Protein AF-A0A937V5F2-F1 (afdb_monomer)

Secondary structure (DSSP, 8-state):
-EEEES----SHHHHHHHHHHHTT-TT--HHHHHHS--TTHHHHHHHHHHHHHHHHHHH--SS-EEEEEEEEEEEEEEEEE-SSS-EEEEEEEEEEEEEEEEEETTEEEEEEEEEE-SPPEEEEEEHHHHHHHHTT-GGGSPEEEEETTEEEE--TTS--EEEEHHHHHHHHHHHHHS-HHHHHHTTHHHHHHHHHHHHHHHHHHHHHHHS----GGGSBP-HHHHHHHHHHTT--HHHHHHHHHHHGGG--TT-BHHHHHHHHHHHHTT--

Nearest PDB structures (foldseek):
  6h03-assembly1_G  TM=1.641E-01  e=6.073E+00  Homo sapiens

Sequence (272 aa):
MKILTGRGIKNFREAAELAFREAGADDLSLLVADLFESADATKLRSEAERNIMAAIRGRYRGNPSWDGKQWYVPVPKPGYDTRGTPHMTIELKTYLVAAGEVETTDRYYPVTLVGPIGKLDTLIIPIVLLQAILDDDLGCFAVLARSAGNTTREIPGFKPVQLADDFVARLSDVLKRKSVAAWLEEFGSQGRSIRPLVIGTLLGLQSMGATKALPLGQQQWTYELLLSALEAMAYQVSEAKVIVARAVPYLRADQTLEDAIRVILQNETKGG

Solvent-accessible surface area (backbone atoms only — not comparable to full-atom values): 15166 Å² total; per-residue (Å²): 114,48,79,43,85,38,70,84,53,91,50,68,67,53,39,40,56,52,45,27,49,76,69,73,41,72,60,46,39,72,72,54,32,67,58,57,65,64,91,64,56,72,69,52,43,66,54,45,55,52,53,50,51,52,49,47,57,74,76,42,67,71,83,52,48,80,54,67,51,76,46,79,36,44,49,70,46,58,47,72,48,68,84,72,58,45,25,38,36,31,41,32,42,32,23,40,33,33,29,30,39,39,39,34,89,88,48,78,42,47,28,25,37,40,35,81,44,86,70,78,44,74,47,72,46,42,48,72,57,53,49,22,50,75,68,74,42,62,80,81,41,55,75,77,47,76,52,99,62,31,42,26,28,50,41,91,82,48,74,71,43,72,45,45,48,66,44,53,53,51,48,39,59,50,53,76,76,36,53,71,67,60,55,29,47,36,46,18,73,50,17,55,69,41,34,64,59,55,51,51,51,50,53,49,52,52,51,56,67,67,49,64,80,57,58,55,82,67,29,70,60,45,75,66,59,53,37,56,52,33,42,75,70,71,39,52,73,74,53,27,52,51,52,50,64,70,34,51,87,79,55,59,93,86,37,26,34,47,56,46,51,50,53,39,57,56,51,56,70,72,72,111

Mean predicted aligned error: 12.77 Å

pLDDT: mean 86.31, std 11.13, range [39.53, 97.12]

Radius of gyration: 27.65 Å; Cα contacts (8 Å, |Δi|>4): 408; chains: 1; bounding box: 53×36×89 Å

Structure (mmCIF, N/CA/C/O backbone):
data_AF-A0A937V5F2-F1
#
_entry.id   AF-A0A937V5F2-F1
#
loop_
_atom_site.group_PDB
_atom_site.id
_atom_site.type_symbol
_atom_site.label_atom_id
_atom_site.label_alt_id
_atom_site.label_comp_id
_atom_site.label_asym_id
_atom_site.label_entity_id
_atom_site.label_seq_id
_atom_site.pdbx_PDB_ins_code
_atom_site.Cartn_x
_atom_site.Cartn_y
_atom_site.Cartn_z
_atom_site.occupancy
_atom_site.B_iso_or_equiv
_atom_site.auth_seq_id
_atom_site.auth_comp_id
_atom_site.auth_asym_id
_atom_site.auth_atom_id
_atom_site.pdbx_PDB_model_num
ATOM 1 N N . MET A 1 1 ? 18.768 5.132 -11.583 1.00 89.19 1 MET A N 1
ATOM 2 C CA . MET A 1 1 ? 18.085 4.166 -12.469 1.00 89.19 1 MET A CA 1
ATOM 3 C C . MET A 1 1 ? 19.123 3.202 -13.013 1.00 89.19 1 MET A C 1
ATOM 5 O O . MET A 1 1 ? 20.183 3.655 -13.429 1.00 89.19 1 MET A O 1
ATOM 9 N N . LYS A 1 2 ? 18.861 1.899 -12.943 1.00 92.06 2 LYS A N 1
ATOM 10 C CA . LYS A 1 2 ? 19.766 0.832 -13.381 1.00 92.06 2 LYS A CA 1
ATOM 11 C C . LYS A 1 2 ? 19.408 0.421 -14.807 1.00 92.06 2 LYS A C 1
ATOM 13 O O . LYS A 1 2 ? 18.227 0.338 -15.126 1.00 92.06 2 LYS A O 1
ATOM 18 N N . ILE A 1 3 ? 20.410 0.176 -15.652 1.00 90.94 3 ILE A N 1
ATOM 19 C CA . ILE A 1 3 ? 20.219 -0.278 -17.038 1.00 90.94 3 ILE A CA 1
ATOM 20 C C . ILE A 1 3 ? 20.732 -1.715 -17.162 1.00 90.94 3 ILE A C 1
ATOM 22 O O . ILE A 1 3 ? 21.934 -1.969 -17.044 1.00 90.94 3 ILE A O 1
ATOM 26 N N . LEU A 1 4 ? 19.822 -2.637 -17.442 1.00 91.00 4 LEU A N 1
ATOM 27 C CA . LEU A 1 4 ? 20.066 -4.051 -17.700 1.00 91.00 4 LEU A CA 1
ATOM 28 C C . LEU A 1 4 ? 20.149 -4.299 -19.212 1.00 91.00 4 LEU A C 1
ATOM 30 O O . LEU A 1 4 ? 19.475 -3.636 -20.002 1.00 91.00 4 LEU A O 1
ATOM 34 N N . THR A 1 5 ? 20.989 -5.246 -19.623 1.00 85.75 5 THR A N 1
ATOM 35 C CA . THR A 1 5 ? 21.154 -5.630 -21.033 1.00 85.75 5 THR A CA 1
ATOM 36 C C . THR A 1 5 ? 20.062 -6.603 -21.473 1.00 85.75 5 THR A C 1
ATOM 38 O O . THR A 1 5 ? 19.806 -7.581 -20.774 1.00 85.75 5 THR A O 1
ATOM 41 N N . GLY A 1 6 ? 19.479 -6.377 -22.654 1.00 80.75 6 GLY A N 1
ATOM 42 C CA . GLY A 1 6 ? 18.441 -7.224 -23.248 1.00 80.75 6 GLY A CA 1
ATOM 43 C C . GLY A 1 6 ? 17.009 -6.723 -23.014 1.00 80.75 6 GLY A C 1
ATOM 44 O O . GLY A 1 6 ? 16.741 -5.915 -22.121 1.00 80.75 6 GLY A O 1
ATOM 45 N N . ARG A 1 7 ? 16.073 -7.223 -23.836 1.00 66.38 7 ARG A N 1
ATOM 46 C CA . ARG A 1 7 ? 14.620 -7.039 -23.666 1.00 66.38 7 ARG A CA 1
ATOM 47 C C . ARG A 1 7 ? 14.082 -8.171 -22.793 1.00 66.38 7 ARG A C 1
ATOM 49 O O . ARG A 1 7 ? 13.687 -9.216 -23.302 1.00 66.38 7 ARG A O 1
ATOM 56 N N . GLY A 1 8 ? 14.132 -7.972 -21.479 1.00 70.38 8 GLY A N 1
ATOM 57 C CA . GLY A 1 8 ? 13.712 -8.984 -20.507 1.00 70.38 8 GLY A CA 1
ATOM 58 C C . GLY A 1 8 ? 12.231 -8.939 -20.130 1.00 70.38 8 GLY A C 1
ATOM 59 O O . GLY A 1 8 ? 11.793 -9.846 -19.439 1.00 70.38 8 GLY A O 1
ATOM 60 N N . ILE A 1 9 ? 11.485 -7.904 -20.545 1.00 88.25 9 ILE A N 1
ATOM 61 C CA . ILE A 1 9 ? 10.151 -7.593 -20.006 1.00 88.25 9 ILE A CA 1
ATOM 62 C C . ILE A 1 9 ? 9.142 -7.363 -21.135 1.00 88.25 9 ILE A C 1
ATOM 64 O O . ILE A 1 9 ? 9.335 -6.494 -21.989 1.00 88.25 9 ILE A O 1
ATOM 68 N N . LYS A 1 10 ? 8.054 -8.134 -21.137 1.00 87.50 10 LYS A N 1
ATOM 69 C CA . LYS A 1 10 ? 6.997 -8.127 -22.163 1.00 87.50 10 LYS A CA 1
ATOM 70 C C . LYS A 1 10 ? 5.631 -7.713 -21.624 1.00 87.50 10 LYS A C 1
ATOM 72 O O . LYS A 1 10 ? 4.782 -7.274 -22.402 1.00 87.50 10 LYS A O 1
ATOM 77 N N . ASN A 1 11 ? 5.403 -7.865 -20.325 1.00 89.75 11 ASN A N 1
ATOM 78 C CA . ASN A 1 11 ? 4.114 -7.644 -19.677 1.00 89.75 11 ASN A CA 1
ATOM 79 C C . ASN A 1 11 ? 4.294 -7.086 -18.254 1.00 89.75 11 ASN A C 1
ATOM 81 O O . ASN A 1 11 ? 5.405 -7.031 -17.728 1.00 89.75 11 ASN A O 1
ATOM 85 N N . PHE A 1 12 ? 3.184 -6.668 -17.641 1.00 89.75 12 PHE A N 1
ATOM 86 C CA . PHE A 1 12 ? 3.185 -6.086 -16.297 1.00 89.75 12 PHE A CA 1
ATOM 87 C C . PHE A 1 12 ? 3.677 -7.064 -15.223 1.00 89.75 12 PHE A C 1
ATOM 89 O O . PHE A 1 12 ? 4.399 -6.654 -14.326 1.00 89.75 12 PHE A O 1
ATOM 96 N N . ARG A 1 13 ? 3.354 -8.358 -15.339 1.00 91.94 13 ARG A N 1
ATOM 97 C CA . ARG A 1 13 ? 3.813 -9.393 -14.399 1.00 91.94 13 ARG A CA 1
ATOM 98 C C . ARG A 1 13 ? 5.339 -9.449 -14.335 1.00 91.94 13 ARG A C 1
ATOM 100 O O . ARG A 1 13 ? 5.902 -9.334 -13.255 1.00 91.94 13 ARG A O 1
ATOM 107 N N . GLU A 1 14 ? 5.998 -9.561 -15.485 1.00 92.88 14 GLU A N 1
ATOM 108 C CA . GLU A 1 14 ? 7.465 -9.572 -15.568 1.00 92.88 14 GLU A CA 1
ATOM 109 C C . GLU A 1 14 ? 8.062 -8.254 -15.047 1.00 92.88 14 GLU A C 1
ATOM 111 O O . GLU A 1 14 ? 9.088 -8.255 -14.365 1.00 92.88 14 GLU A O 1
ATOM 116 N N . ALA A 1 15 ? 7.403 -7.122 -15.326 1.00 93.38 15 ALA A N 1
ATOM 117 C CA . ALA A 1 15 ? 7.814 -5.824 -14.802 1.00 93.38 15 ALA A CA 1
ATOM 118 C C . ALA A 1 15 ? 7.723 -5.772 -13.270 1.00 93.38 15 ALA A C 1
ATOM 120 O O . ALA A 1 15 ? 8.645 -5.287 -12.617 1.00 93.38 15 ALA A O 1
ATOM 121 N N . ALA A 1 16 ? 6.643 -6.295 -12.695 1.00 93.62 16 ALA A N 1
ATOM 122 C CA . ALA A 1 16 ? 6.431 -6.322 -11.258 1.00 93.62 16 ALA A CA 1
ATOM 123 C C . ALA A 1 16 ? 7.434 -7.238 -10.549 1.00 93.62 16 ALA A C 1
ATOM 125 O O . ALA A 1 16 ? 8.058 -6.809 -9.584 1.00 93.62 16 ALA A O 1
ATOM 126 N N . GLU A 1 17 ? 7.696 -8.432 -11.087 1.00 94.06 17 GLU A N 1
ATOM 127 C CA . GLU A 1 17 ? 8.742 -9.329 -10.576 1.00 94.06 17 GLU A CA 1
ATOM 128 C C . GLU A 1 17 ? 10.124 -8.655 -10.577 1.00 94.06 17 GLU A C 1
ATOM 130 O O . GLU A 1 17 ? 10.876 -8.758 -9.604 1.00 94.06 17 GLU A O 1
ATOM 135 N N . LEU A 1 18 ? 10.465 -7.922 -11.645 1.00 94.69 18 LEU A N 1
ATOM 136 C CA . LEU A 1 18 ? 11.725 -7.182 -11.709 1.00 94.69 18 LEU A CA 1
ATOM 137 C C . LEU A 1 18 ? 11.767 -6.027 -10.697 1.00 94.69 18 LEU A C 1
ATOM 139 O O . LEU A 1 18 ? 12.788 -5.828 -10.040 1.00 94.69 18 LEU A O 1
ATOM 143 N N . ALA A 1 19 ? 10.679 -5.269 -10.561 1.00 94.94 19 ALA A N 1
ATOM 144 C CA . ALA A 1 19 ? 10.587 -4.171 -9.604 1.00 94.94 19 ALA A CA 1
ATOM 145 C C . ALA A 1 19 ? 10.716 -4.663 -8.156 1.00 94.94 19 ALA A C 1
ATOM 147 O O . ALA A 1 19 ? 11.458 -4.068 -7.376 1.00 94.94 19 ALA A O 1
ATOM 148 N N . PHE A 1 20 ? 10.052 -5.767 -7.811 1.00 95.06 20 PHE A N 1
ATOM 149 C CA . PHE A 1 20 ? 10.126 -6.381 -6.486 1.00 95.06 20 PHE A CA 1
ATOM 150 C C . PHE A 1 20 ? 11.541 -6.847 -6.161 1.00 95.06 20 PHE A C 1
ATOM 152 O O . PHE A 1 20 ? 12.056 -6.517 -5.095 1.00 95.06 20 PHE A O 1
ATOM 159 N N . ARG A 1 21 ? 12.216 -7.507 -7.108 1.00 94.88 21 ARG A N 1
ATOM 160 C CA . ARG A 1 21 ? 13.616 -7.917 -6.942 1.00 94.88 21 ARG A CA 1
ATOM 161 C C . ARG A 1 21 ? 14.549 -6.736 -6.715 1.00 94.88 21 ARG A C 1
ATOM 163 O O . ARG A 1 21 ? 15.384 -6.762 -5.817 1.00 94.88 21 ARG A O 1
ATOM 170 N N . GLU A 1 22 ? 14.415 -5.679 -7.512 1.00 94.81 22 GLU A N 1
ATOM 171 C CA . GLU A 1 22 ? 15.252 -4.482 -7.353 1.00 94.81 22 GLU A CA 1
ATOM 172 C C . GLU A 1 22 ? 14.940 -3.714 -6.060 1.00 94.81 22 GLU A C 1
ATOM 174 O O . GLU A 1 22 ? 15.812 -3.023 -5.538 1.00 94.81 22 GLU A O 1
ATOM 179 N N . ALA A 1 23 ? 13.731 -3.862 -5.515 1.00 93.38 23 ALA A N 1
ATOM 180 C CA . ALA A 1 23 ? 13.348 -3.328 -4.214 1.00 93.38 23 ALA A CA 1
ATOM 181 C C . ALA A 1 23 ? 13.744 -4.228 -3.025 1.00 93.38 23 ALA A C 1
ATOM 183 O O . ALA A 1 23 ? 13.577 -3.807 -1.880 1.00 93.38 23 ALA A O 1
ATOM 184 N N . GLY A 1 24 ? 14.251 -5.443 -3.269 1.00 93.38 24 GLY A N 1
ATOM 185 C CA . GLY A 1 24 ? 14.533 -6.437 -2.226 1.00 93.38 24 GLY A CA 1
ATOM 186 C C . GLY A 1 24 ? 13.274 -7.037 -1.584 1.00 93.38 24 GLY A C 1
ATOM 187 O O . GLY A 1 24 ? 13.302 -7.410 -0.414 1.00 93.38 24 GLY A O 1
ATOM 188 N N . ALA A 1 25 ? 12.169 -7.086 -2.329 1.00 93.00 25 ALA A N 1
ATOM 189 C CA . ALA A 1 25 ? 10.856 -7.575 -1.909 1.00 93.00 25 ALA A CA 1
ATOM 190 C C . ALA A 1 25 ? 10.410 -8.791 -2.748 1.00 93.00 25 ALA A C 1
ATOM 192 O O . ALA A 1 25 ? 9.261 -8.867 -3.175 1.00 93.00 25 ALA A O 1
ATOM 193 N N . ASP A 1 26 ? 11.323 -9.733 -3.017 1.00 92.00 26 ASP A N 1
ATOM 194 C CA . ASP A 1 26 ? 11.100 -10.890 -3.906 1.00 92.00 26 ASP A CA 1
ATOM 195 C C . ASP A 1 26 ? 9.930 -11.801 -3.498 1.00 92.00 26 ASP A C 1
ATOM 197 O O . ASP A 1 26 ? 9.417 -12.551 -4.325 1.00 92.00 26 ASP A O 1
ATOM 201 N N . ASP A 1 27 ? 9.516 -11.762 -2.230 1.00 93.62 27 ASP A N 1
ATOM 202 C CA . ASP A 1 27 ? 8.428 -12.580 -1.697 1.00 93.62 27 ASP A CA 1
ATOM 203 C C . ASP A 1 27 ? 7.064 -11.868 -1.664 1.00 93.62 27 ASP A C 1
ATOM 205 O O . ASP A 1 27 ? 6.106 -12.410 -1.108 1.00 93.62 27 ASP A O 1
ATOM 209 N N . LEU A 1 28 ? 6.961 -10.679 -2.271 1.00 93.88 28 LEU A N 1
ATOM 210 C CA . LEU A 1 28 ? 5.696 -9.974 -2.465 1.00 93.88 28 LEU A CA 1
ATOM 211 C C . LEU A 1 28 ? 4.864 -10.636 -3.576 1.00 93.88 28 LEU A C 1
ATOM 213 O O . LEU A 1 28 ? 5.355 -10.938 -4.665 1.00 93.88 28 LEU A O 1
ATOM 217 N N . SER A 1 29 ? 3.570 -10.817 -3.330 1.00 93.06 29 SER A N 1
ATOM 218 C CA . SER A 1 29 ? 2.631 -11.302 -4.339 1.00 93.06 29 SER A CA 1
ATOM 219 C C . SER A 1 29 ? 2.322 -10.222 -5.373 1.00 93.06 29 SER A C 1
ATOM 221 O O . SER A 1 29 ? 2.085 -9.062 -5.041 1.00 93.06 29 SER A O 1
ATOM 223 N N . LEU A 1 30 ? 2.206 -10.625 -6.638 1.00 90.38 30 LEU A N 1
ATOM 224 C CA . LEU A 1 30 ? 1.789 -9.745 -7.736 1.00 90.38 30 LEU A CA 1
ATOM 225 C C . LEU A 1 30 ? 0.409 -9.116 -7.508 1.00 90.38 30 LEU A C 1
ATOM 227 O O . LEU A 1 30 ? 0.186 -7.980 -7.911 1.00 90.38 30 LEU A O 1
ATOM 231 N N . LEU A 1 31 ? -0.485 -9.819 -6.802 1.00 86.38 31 LEU A N 1
ATOM 232 C CA . LEU A 1 31 ? -1.833 -9.332 -6.485 1.00 86.38 31 LEU A CA 1
ATOM 233 C C . LEU A 1 31 ? -1.815 -8.051 -5.645 1.00 86.38 31 LEU A C 1
ATOM 235 O O . LEU A 1 31 ? -2.766 -7.273 -5.672 1.00 86.38 31 LEU A O 1
ATOM 239 N N . VAL A 1 32 ? -0.736 -7.831 -4.893 1.00 86.56 32 VAL A N 1
ATOM 240 C CA . VAL A 1 32 ? -0.577 -6.633 -4.077 1.00 86.56 32 VAL A CA 1
ATOM 241 C C . VAL A 1 32 ? -0.308 -5.413 -4.954 1.00 86.56 32 VAL A C 1
ATOM 243 O O . VAL A 1 32 ? -0.845 -4.351 -4.663 1.00 86.56 32 VAL A O 1
ATOM 246 N N . ALA A 1 33 ? 0.454 -5.538 -6.045 1.00 83.81 33 ALA A N 1
ATOM 247 C CA . ALA A 1 33 ? 0.676 -4.408 -6.950 1.00 83.81 33 ALA A CA 1
ATOM 248 C C . ALA A 1 33 ? -0.631 -3.938 -7.612 1.00 83.81 33 ALA A C 1
ATOM 250 O O . ALA A 1 33 ? -0.867 -2.734 -7.695 1.00 83.81 33 ALA A O 1
ATOM 251 N N . ASP A 1 34 ? -1.510 -4.872 -7.988 1.00 82.38 34 ASP A N 1
ATOM 252 C CA . ASP A 1 34 ? -2.808 -4.578 -8.619 1.00 82.38 34 ASP A CA 1
ATOM 253 C C . ASP A 1 34 ? -3.772 -3.812 -7.688 1.00 82.38 34 ASP A C 1
ATOM 255 O O . ASP A 1 34 ? -4.666 -3.089 -8.146 1.00 82.38 34 ASP A O 1
ATOM 259 N N . LEU A 1 35 ? -3.607 -3.954 -6.366 1.00 86.00 35 LEU A N 1
ATOM 260 C CA . LEU A 1 35 ? -4.390 -3.218 -5.367 1.00 86.00 35 LEU A CA 1
ATOM 261 C C . LEU A 1 35 ? -4.028 -1.725 -5.341 1.00 86.00 35 LEU A C 1
ATOM 263 O O . LEU A 1 35 ? -4.877 -0.889 -5.034 1.00 86.00 35 LEU A O 1
ATOM 267 N N . PHE A 1 36 ? -2.776 -1.401 -5.658 1.00 85.88 36 PHE A N 1
ATOM 268 C CA . PHE A 1 36 ? -2.211 -0.054 -5.567 1.00 85.88 36 PHE A CA 1
ATOM 269 C C . PHE A 1 36 ? -1.967 0.596 -6.929 1.00 85.88 36 PHE A C 1
ATOM 271 O O . PHE A 1 36 ? -1.328 1.649 -7.004 1.00 85.88 36 PHE A O 1
ATOM 278 N N . GLU A 1 37 ? -2.443 -0.020 -8.010 1.00 73.88 37 GLU A N 1
ATOM 279 C CA . GLU A 1 37 ? -2.323 0.539 -9.349 1.00 73.88 37 GLU A CA 1
ATOM 280 C C . GLU A 1 37 ? -3.048 1.897 -9.401 1.00 73.88 37 GLU A C 1
ATOM 282 O O . GLU A 1 37 ? -4.266 1.994 -9.250 1.00 73.88 37 GLU A O 1
ATOM 287 N N . SER A 1 38 ? -2.268 2.972 -9.530 1.00 61.16 38 SER A N 1
ATOM 288 C CA . SER A 1 38 ? -2.756 4.350 -9.447 1.00 61.16 38 SER A CA 1
ATOM 289 C C . SER A 1 38 ? -3.266 4.851 -10.797 1.00 61.16 38 SER A C 1
ATOM 291 O O . SER A 1 38 ? -2.604 4.692 -11.823 1.00 61.16 38 SER A O 1
ATOM 293 N N . ALA A 1 39 ? -4.393 5.568 -10.782 1.00 50.09 39 ALA A N 1
ATOM 294 C CA . ALA A 1 39 ? -4.911 6.308 -11.934 1.00 50.09 39 ALA A CA 1
ATOM 295 C C . ALA A 1 39 ? -4.037 7.523 -12.337 1.00 50.09 39 ALA A C 1
ATOM 297 O O . ALA A 1 39 ? -4.230 8.095 -13.408 1.00 50.09 39 ALA A O 1
ATOM 298 N N . ASP A 1 40 ? -3.050 7.916 -11.519 1.00 59.03 40 ASP A N 1
ATOM 299 C CA . ASP A 1 40 ? -2.226 9.124 -11.713 1.00 59.03 40 ASP A CA 1
ATOM 300 C C . ASP A 1 40 ? -0.956 8.868 -12.564 1.00 59.03 40 ASP A C 1
ATOM 302 O O . ASP A 1 40 ? 0.058 9.568 -12.462 1.00 59.03 40 ASP A O 1
ATOM 306 N N . ALA A 1 41 ? -1.004 7.858 -13.443 1.00 62.34 41 ALA A N 1
ATOM 307 C CA . ALA A 1 41 ? 0.086 7.472 -14.349 1.00 62.34 41 ALA A CA 1
ATOM 308 C C . ALA A 1 41 ? 0.565 8.627 -15.255 1.00 62.34 41 ALA A C 1
ATOM 310 O O . ALA A 1 41 ? 1.713 8.652 -15.704 1.00 62.34 41 ALA A O 1
ATOM 311 N N . THR A 1 42 ? -0.291 9.622 -15.498 1.00 67.06 42 THR A N 1
ATOM 312 C CA . THR A 1 42 ? 0.023 10.803 -16.312 1.00 67.06 42 THR A CA 1
ATOM 313 C C . THR A 1 42 ? 1.076 11.704 -15.667 1.00 67.06 42 THR A C 1
ATOM 315 O O . THR A 1 42 ? 1.960 12.186 -16.376 1.00 67.06 42 THR A O 1
ATOM 318 N N . LYS A 1 43 ? 1.059 11.889 -14.338 1.00 75.81 43 LYS A N 1
ATOM 319 C CA . LYS A 1 43 ? 2.067 12.705 -13.630 1.00 75.81 43 LYS A CA 1
ATOM 320 C C . LYS A 1 43 ? 3.442 12.046 -13.626 1.00 75.81 43 LYS A C 1
ATOM 322 O O . LYS A 1 43 ? 4.457 12.723 -13.791 1.00 75.81 43 LYS A O 1
ATOM 327 N N . LEU A 1 44 ? 3.477 10.723 -13.474 1.00 84.56 44 LEU A N 1
ATOM 328 C CA . LEU A 1 44 ? 4.725 9.958 -13.452 1.00 84.56 44 LEU A CA 1
ATOM 329 C C . LEU A 1 44 ? 5.373 9.855 -14.835 1.00 84.56 44 LEU A C 1
ATOM 331 O O . LEU A 1 44 ? 6.588 9.686 -14.922 1.00 84.56 44 LEU A O 1
ATOM 335 N N . ARG A 1 45 ? 4.602 10.013 -15.916 1.00 87.12 45 ARG A N 1
ATOM 336 C CA . ARG A 1 45 ? 5.103 9.884 -17.287 1.00 87.12 45 ARG A CA 1
ATOM 337 C C . ARG A 1 45 ? 6.193 10.888 -17.643 1.00 87.12 45 ARG A C 1
ATOM 339 O O . ARG A 1 45 ? 7.264 10.486 -18.089 1.00 87.12 45 ARG A O 1
ATOM 346 N N . SER A 1 46 ? 5.976 12.178 -17.397 1.00 87.75 46 SER A N 1
ATOM 347 C CA . SER A 1 46 ? 6.984 13.203 -17.714 1.00 87.75 46 SER A CA 1
ATOM 348 C C . SER A 1 46 ? 8.237 13.089 -16.836 1.00 87.75 46 SER A C 1
ATOM 350 O O . SER A 1 46 ? 9.338 13.455 -17.247 1.00 87.75 46 SER A O 1
ATOM 352 N N . GLU A 1 47 ? 8.105 12.589 -15.606 1.00 90.56 47 GLU A N 1
ATOM 353 C CA . GLU A 1 47 ? 9.260 12.256 -14.767 1.00 90.56 47 GLU A CA 1
ATOM 354 C C . GLU A 1 47 ? 10.001 11.021 -15.300 1.00 90.56 47 GLU A C 1
ATOM 356 O O . GLU A 1 47 ? 11.230 11.022 -15.360 1.00 90.56 47 GLU A O 1
ATOM 361 N N . ALA A 1 48 ? 9.267 10.006 -15.758 1.00 91.62 48 ALA A N 1
ATOM 362 C CA . ALA A 1 48 ? 9.823 8.771 -16.294 1.00 91.62 48 ALA A CA 1
ATOM 363 C C . ALA A 1 48 ? 10.623 9.023 -17.563 1.00 91.62 48 ALA A C 1
ATOM 365 O O . ALA A 1 48 ? 11.773 8.604 -17.641 1.00 91.62 48 ALA A O 1
ATOM 366 N N . GLU A 1 49 ? 10.062 9.767 -18.514 1.00 91.69 49 GLU A N 1
ATOM 367 C CA . GLU A 1 49 ? 10.735 10.124 -19.765 1.00 91.69 49 GLU A CA 1
ATOM 368 C C . GLU A 1 49 ? 12.042 10.884 -19.493 1.00 91.69 49 GLU A C 1
ATOM 370 O O . GLU A 1 49 ? 13.087 10.545 -20.054 1.00 91.69 49 GLU A O 1
ATOM 375 N N . ARG A 1 50 ? 12.033 11.844 -18.556 1.00 91.81 50 ARG A N 1
ATOM 376 C CA . ARG A 1 50 ? 13.254 12.552 -18.136 1.00 91.81 50 ARG A CA 1
ATOM 377 C C . ARG A 1 50 ? 14.282 11.612 -17.511 1.00 91.81 50 ARG A C 1
ATOM 379 O O . ARG A 1 50 ? 15.454 11.673 -17.879 1.00 91.81 50 ARG A O 1
ATOM 386 N N . ASN A 1 51 ? 13.861 10.740 -16.596 1.00 92.56 51 ASN A N 1
ATOM 387 C CA . ASN A 1 51 ? 14.758 9.812 -15.908 1.00 92.56 51 ASN A CA 1
ATOM 388 C C . ASN A 1 51 ? 15.352 8.762 -16.859 1.00 92.56 51 ASN A C 1
ATOM 390 O O . ASN A 1 51 ? 16.546 8.468 -16.772 1.00 92.56 51 ASN A O 1
ATOM 394 N N . ILE A 1 52 ? 14.549 8.238 -17.790 1.00 93.31 52 ILE A N 1
ATOM 395 C CA . ILE A 1 52 ? 14.993 7.316 -18.840 1.00 93.31 52 ILE A CA 1
ATOM 396 C C . ILE A 1 52 ? 16.037 8.006 -19.719 1.00 93.31 52 ILE A C 1
ATOM 398 O O . ILE A 1 52 ? 17.152 7.502 -19.858 1.00 93.31 52 ILE A O 1
ATOM 402 N N . MET A 1 53 ? 15.722 9.189 -20.258 1.00 92.50 53 MET A N 1
ATOM 403 C CA . MET A 1 53 ? 16.640 9.912 -21.141 1.00 92.50 53 MET A CA 1
ATOM 404 C C . MET A 1 53 ? 17.938 10.307 -20.437 1.00 92.50 53 MET A C 1
ATOM 406 O O . MET A 1 53 ? 19.008 10.214 -21.038 1.00 92.50 53 MET A O 1
ATOM 410 N N . ALA A 1 54 ? 17.876 10.704 -19.164 1.00 92.69 54 ALA A N 1
ATOM 411 C CA . ALA A 1 54 ? 19.064 10.990 -18.364 1.00 92.69 54 ALA A CA 1
ATOM 412 C C . ALA A 1 54 ? 19.941 9.741 -18.178 1.00 92.69 54 ALA A C 1
ATOM 414 O O . ALA A 1 54 ? 21.154 9.806 -18.383 1.00 92.69 54 ALA A O 1
ATOM 415 N N . ALA A 1 55 ? 19.340 8.592 -17.849 1.00 93.00 55 ALA A N 1
ATOM 416 C CA . ALA A 1 55 ? 20.066 7.334 -17.691 1.00 93.00 55 ALA A CA 1
ATOM 417 C C . ALA A 1 55 ? 20.715 6.876 -19.009 1.00 93.00 55 ALA A C 1
ATOM 419 O O . ALA A 1 55 ? 21.879 6.470 -19.023 1.00 93.00 55 ALA A O 1
ATOM 420 N N . ILE A 1 56 ? 19.987 6.985 -20.123 1.00 92.50 56 ILE A N 1
ATOM 421 C CA . ILE A 1 56 ? 20.470 6.601 -21.452 1.00 92.50 56 ILE A CA 1
ATOM 422 C C . ILE A 1 56 ? 21.615 7.510 -21.895 1.00 92.50 56 ILE A C 1
ATOM 424 O O . ILE A 1 56 ? 22.677 7.001 -22.239 1.00 92.50 56 ILE A O 1
ATOM 428 N N . ARG A 1 57 ? 21.457 8.837 -21.821 1.00 91.50 57 ARG A N 1
ATOM 429 C CA . ARG A 1 57 ? 22.525 9.796 -22.168 1.00 91.50 57 ARG A CA 1
ATOM 430 C C . ARG A 1 57 ? 23.752 9.669 -21.266 1.00 91.50 57 ARG A C 1
ATOM 432 O O . ARG A 1 57 ? 24.859 9.953 -21.707 1.00 91.50 57 ARG A O 1
ATOM 439 N N . GLY A 1 58 ? 23.568 9.229 -20.021 1.00 90.56 58 GLY A N 1
ATOM 440 C CA . GLY A 1 58 ? 24.672 8.941 -19.108 1.00 90.56 58 GLY A CA 1
ATOM 441 C C . GLY A 1 58 ? 25.498 7.713 -19.508 1.00 90.56 58 GLY A C 1
ATOM 442 O O . GLY A 1 58 ? 26.687 7.659 -19.203 1.00 90.56 58 GLY A O 1
ATOM 443 N N . ARG A 1 59 ? 24.898 6.734 -20.201 1.00 90.19 59 ARG A N 1
ATOM 444 C CA . ARG A 1 59 ? 25.563 5.478 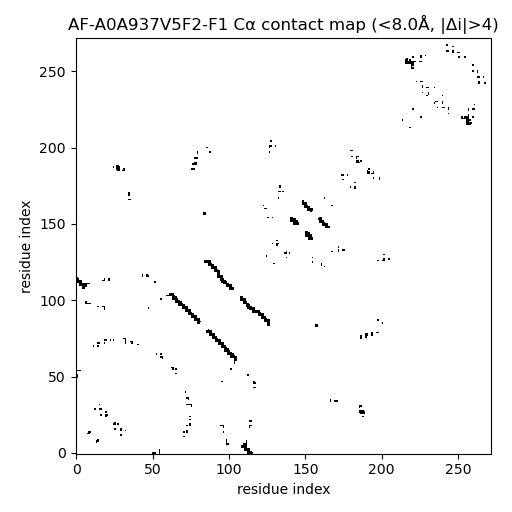-20.598 1.00 90.19 59 ARG A CA 1
ATOM 445 C C . ARG A 1 59 ? 25.994 5.445 -22.066 1.00 90.19 59 ARG A C 1
ATOM 447 O O . ARG A 1 59 ? 27.041 4.881 -22.375 1.00 90.19 59 ARG A O 1
ATOM 454 N N . TYR A 1 60 ? 25.195 6.015 -22.961 1.00 88.19 60 TYR A N 1
ATOM 455 C CA . TYR A 1 60 ? 25.367 5.951 -24.411 1.00 88.19 60 TYR A CA 1
ATOM 456 C C . TYR A 1 60 ? 25.749 7.329 -24.967 1.00 88.19 60 TYR A C 1
ATOM 458 O O . TYR A 1 60 ? 25.170 8.348 -24.592 1.00 88.19 60 TYR A O 1
ATOM 466 N N . ARG A 1 61 ? 26.745 7.367 -25.862 1.00 84.31 61 ARG A N 1
ATOM 467 C CA . ARG A 1 61 ? 27.231 8.595 -26.522 1.00 84.31 61 ARG A CA 1
ATOM 468 C C . ARG A 1 61 ? 26.508 8.822 -27.859 1.00 84.31 61 ARG A C 1
ATOM 470 O O . ARG A 1 61 ? 25.832 7.926 -28.347 1.00 84.31 61 ARG A O 1
ATOM 477 N N . GLY A 1 62 ? 26.689 10.002 -28.459 1.00 82.31 62 GLY A N 1
ATOM 478 C CA . GLY A 1 62 ? 26.235 10.271 -29.834 1.00 82.31 62 GLY A CA 1
ATOM 479 C C . GLY A 1 62 ? 24.754 10.635 -29.971 1.00 82.31 62 GLY A C 1
ATOM 480 O O . GLY A 1 62 ? 24.1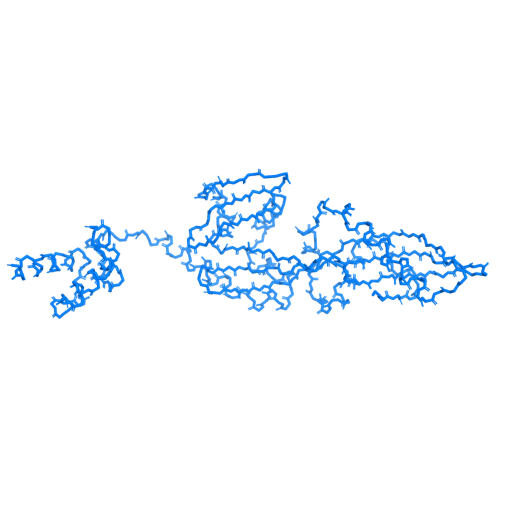21 10.226 -30.932 1.00 82.31 62 GLY A O 1
ATOM 481 N N . ASN A 1 63 ? 24.209 11.398 -29.015 1.00 85.94 63 ASN A N 1
ATOM 482 C CA . ASN A 1 63 ? 22.802 11.827 -28.983 1.00 85.94 63 ASN A CA 1
ATOM 483 C C . ASN A 1 63 ? 21.798 10.658 -29.114 1.00 85.94 63 ASN A C 1
ATOM 485 O O . ASN A 1 63 ? 21.037 10.608 -30.079 1.00 85.94 63 ASN A O 1
ATOM 489 N N . PRO A 1 64 ? 21.803 9.716 -28.153 1.00 90.25 64 PRO A N 1
ATOM 490 C CA . PRO A 1 64 ? 20.974 8.521 -28.233 1.00 90.25 64 PRO A CA 1
ATOM 491 C C . PRO A 1 64 ? 19.474 8.847 -28.221 1.00 90.25 64 PRO A C 1
ATOM 493 O O . PRO A 1 64 ? 19.027 9.703 -27.446 1.00 90.25 64 PRO A O 1
ATOM 496 N N . SER A 1 65 ? 18.707 8.114 -29.026 1.00 90.12 65 SER A N 1
ATOM 497 C CA . SER A 1 65 ? 17.243 8.055 -28.991 1.00 90.12 65 SER A CA 1
ATOM 498 C C . SER A 1 65 ? 16.768 6.810 -28.231 1.00 90.12 65 SER A C 1
ATOM 500 O O . SER A 1 65 ? 17.505 5.837 -28.047 1.00 90.12 65 SER A O 1
ATOM 502 N N . TRP A 1 66 ? 15.532 6.868 -27.736 1.00 90.81 66 TRP A N 1
ATOM 503 C CA . TRP A 1 66 ? 14.889 5.799 -26.976 1.00 90.81 66 TRP A CA 1
ATOM 504 C C . TRP A 1 66 ? 13.478 5.565 -27.488 1.00 90.81 66 TRP A C 1
ATOM 506 O O . TRP A 1 66 ? 12.708 6.519 -27.605 1.00 90.81 66 TRP A O 1
ATOM 516 N N . ASP A 1 67 ? 13.132 4.296 -27.681 1.00 89.38 67 ASP A N 1
ATOM 517 C CA . ASP A 1 67 ? 11.751 3.857 -27.846 1.00 89.38 67 ASP A CA 1
ATOM 518 C C . ASP A 1 67 ? 11.498 2.572 -27.049 1.00 89.38 67 ASP A C 1
ATOM 520 O O . ASP A 1 67 ? 12.337 1.665 -26.997 1.00 89.38 67 ASP A O 1
ATOM 524 N N . GLY A 1 68 ? 10.343 2.491 -26.390 1.00 90.62 68 GLY A N 1
ATOM 525 C CA . GLY A 1 68 ? 10.035 1.364 -25.522 1.00 90.62 68 GLY A CA 1
ATOM 526 C C . GLY A 1 68 ? 8.756 1.491 -24.708 1.00 90.62 68 GLY A C 1
ATOM 527 O O . GLY A 1 68 ? 8.133 2.548 -24.601 1.00 90.62 68 GLY A O 1
ATOM 528 N N . LYS A 1 69 ? 8.386 0.372 -24.084 1.00 91.56 69 LYS A N 1
ATOM 529 C CA . LYS A 1 69 ? 7.243 0.278 -23.171 1.00 91.56 69 LYS A CA 1
ATOM 530 C C . LYS A 1 69 ? 7.663 0.616 -21.749 1.00 91.56 69 LYS A C 1
ATOM 532 O O . LYS A 1 69 ? 8.806 0.381 -21.361 1.00 91.56 69 LYS A O 1
ATOM 537 N N . GLN A 1 70 ? 6.719 1.151 -20.983 1.00 92.12 70 GLN A N 1
ATOM 538 C CA . GLN A 1 70 ? 6.913 1.588 -19.606 1.00 92.12 70 GLN A CA 1
ATOM 539 C C . GLN A 1 70 ? 5.825 0.977 -18.723 1.00 92.12 70 GLN A C 1
ATOM 541 O O . GLN A 1 70 ? 4.665 0.903 -19.128 1.00 92.12 70 GLN A O 1
ATOM 546 N N . TRP A 1 71 ? 6.208 0.575 -17.519 1.00 92.50 71 TRP A N 1
ATOM 547 C CA . TRP A 1 71 ? 5.326 0.084 -16.470 1.00 92.50 71 TRP A CA 1
ATOM 548 C C . TRP A 1 71 ? 5.659 0.806 -15.165 1.00 92.50 71 TRP A C 1
ATOM 550 O O . TRP A 1 71 ? 6.833 0.984 -14.825 1.00 92.50 71 TRP A O 1
ATOM 560 N N . TYR A 1 72 ? 4.621 1.208 -14.437 1.00 92.25 72 TYR A N 1
ATOM 561 C CA . TYR A 1 72 ? 4.729 1.821 -13.116 1.00 92.25 72 TYR A CA 1
ATOM 562 C C . TYR A 1 72 ? 4.263 0.794 -12.097 1.00 92.25 72 TYR A C 1
ATOM 564 O O . TYR A 1 72 ? 3.081 0.473 -12.041 1.00 92.25 72 TYR A O 1
ATOM 572 N N . VAL A 1 73 ? 5.199 0.249 -11.328 1.00 92.69 73 VAL A N 1
ATOM 573 C CA . VAL A 1 73 ? 4.906 -0.820 -10.375 1.00 92.69 73 VAL A CA 1
ATOM 574 C C . VAL A 1 73 ? 4.956 -0.246 -8.962 1.00 92.69 73 VAL A C 1
ATOM 576 O O . VAL A 1 73 ? 6.036 0.158 -8.519 1.00 92.69 73 VAL A O 1
ATOM 579 N N . PRO A 1 74 ? 3.831 -0.192 -8.233 1.00 92.75 74 PRO A N 1
ATOM 580 C CA . PRO A 1 74 ? 3.853 0.139 -6.818 1.00 92.75 74 PRO A CA 1
ATOM 581 C C . PRO A 1 74 ? 4.467 -1.022 -6.028 1.00 92.75 74 PRO A C 1
ATOM 583 O O . PRO A 1 74 ? 4.051 -2.171 -6.160 1.00 92.75 74 PRO A O 1
ATOM 586 N N . VAL A 1 75 ? 5.451 -0.714 -5.185 1.00 94.44 75 VAL A N 1
ATOM 587 C CA . VAL A 1 75 ? 6.053 -1.663 -4.244 1.00 94.44 75 VAL A CA 1
ATOM 588 C C . VAL A 1 75 ? 5.690 -1.217 -2.828 1.00 94.44 75 VAL A C 1
ATOM 590 O O . VAL A 1 75 ? 6.332 -0.308 -2.289 1.00 94.44 75 VAL A O 1
ATOM 593 N N . PRO A 1 76 ? 4.619 -1.776 -2.243 1.00 94.81 76 PRO A N 1
ATOM 594 C CA . PRO A 1 76 ? 4.188 -1.422 -0.905 1.00 94.81 76 PRO A CA 1
ATOM 595 C C . PRO A 1 76 ? 4.989 -2.163 0.161 1.00 94.81 76 PRO A C 1
ATOM 597 O O . PRO A 1 76 ? 5.268 -3.357 0.053 1.00 94.81 76 PRO A O 1
ATOM 600 N N . LYS A 1 77 ? 5.280 -1.456 1.246 1.00 95.44 77 LYS A N 1
ATOM 601 C CA . LYS A 1 77 ? 5.901 -1.998 2.444 1.00 95.44 77 LYS A CA 1
ATOM 602 C C . LYS A 1 77 ? 4.981 -1.740 3.635 1.00 95.44 77 LYS A C 1
ATOM 604 O O . LYS A 1 77 ? 4.823 -0.584 4.036 1.00 95.44 77 LYS A O 1
ATOM 609 N N . PRO A 1 78 ? 4.337 -2.783 4.177 1.00 96.00 78 PRO A N 1
ATOM 610 C CA . PRO A 1 78 ? 3.426 -2.611 5.286 1.00 96.00 78 PRO A CA 1
ATOM 611 C C . PRO A 1 78 ? 4.198 -2.418 6.596 1.00 96.00 78 PRO A C 1
ATOM 613 O O . PRO A 1 78 ? 5.285 -2.960 6.800 1.00 96.00 78 PRO A O 1
ATOM 616 N N . GLY A 1 79 ? 3.598 -1.656 7.495 1.00 96.06 79 GLY A N 1
ATOM 617 C CA . GLY A 1 79 ? 4.054 -1.388 8.844 1.00 96.06 79 GLY A CA 1
ATOM 618 C C . GLY A 1 79 ? 2.864 -1.311 9.792 1.00 96.06 79 GLY A C 1
ATOM 619 O O . GLY A 1 79 ? 1.700 -1.290 9.379 1.00 96.06 79 GLY A O 1
ATOM 620 N N . TYR A 1 80 ? 3.163 -1.291 11.083 1.00 95.19 80 TYR A N 1
ATOM 621 C CA . TYR A 1 80 ? 2.160 -1.217 12.131 1.00 95.19 80 TYR A CA 1
ATOM 622 C C . TYR A 1 80 ? 2.630 -0.264 13.222 1.00 95.19 80 TYR A C 1
ATOM 624 O O . TYR A 1 80 ? 3.772 -0.366 13.672 1.00 95.19 80 TYR A O 1
ATOM 632 N N . ASP A 1 81 ? 1.757 0.649 13.640 1.00 89.69 81 ASP A N 1
ATOM 633 C CA . ASP A 1 81 ? 2.033 1.581 14.731 1.00 89.69 81 ASP A CA 1
ATOM 634 C C . ASP A 1 81 ? 0.889 1.542 15.754 1.00 89.69 81 ASP A C 1
ATOM 636 O O . ASP A 1 81 ? -0.298 1.536 15.414 1.00 89.69 81 ASP A O 1
ATOM 640 N N . THR A 1 82 ? 1.272 1.487 17.028 1.00 82.56 82 THR A N 1
ATOM 641 C CA . THR A 1 82 ? 0.377 1.433 18.191 1.00 82.56 82 THR A CA 1
ATOM 642 C C . THR A 1 82 ? 0.337 2.742 18.971 1.00 82.56 82 THR A C 1
ATOM 644 O O . THR A 1 82 ? -0.319 2.815 20.007 1.00 82.56 82 THR A O 1
ATOM 647 N N . ARG A 1 83 ? 1.073 3.775 18.549 1.00 77.06 83 ARG A N 1
ATOM 648 C CA . ARG A 1 83 ? 1.066 5.083 19.209 1.00 77.06 83 ARG A CA 1
ATOM 649 C C . ARG A 1 83 ? -0.260 5.782 18.913 1.00 77.06 83 ARG A C 1
ATOM 651 O O . ARG A 1 83 ? -0.476 6.288 17.815 1.00 77.06 83 ARG A O 1
ATOM 658 N N . GLY A 1 84 ? -1.137 5.818 19.915 1.00 78.94 84 GLY A N 1
ATOM 659 C CA . GLY A 1 84 ? -2.502 6.328 19.778 1.00 78.94 84 GLY A CA 1
ATOM 660 C C . GLY A 1 84 ? -3.439 5.256 19.224 1.00 78.94 84 GLY A C 1
ATOM 661 O O . GLY A 1 84 ? -3.354 4.099 19.629 1.00 78.94 84 GLY A O 1
ATOM 662 N N . THR A 1 85 ? -4.333 5.623 18.301 1.00 84.81 85 THR A N 1
ATOM 663 C CA . THR A 1 85 ? -5.204 4.642 17.636 1.00 84.81 85 THR A CA 1
ATOM 664 C C . THR A 1 85 ? -4.360 3.687 16.790 1.00 84.81 85 THR A C 1
ATOM 666 O O . THR A 1 85 ? -3.653 4.154 15.887 1.00 84.81 85 THR A O 1
ATOM 669 N N . PRO A 1 86 ? -4.431 2.364 17.033 1.00 91.62 86 PRO A N 1
ATOM 670 C CA . PRO A 1 86 ? -3.680 1.397 16.251 1.00 91.62 86 PRO A CA 1
ATOM 671 C C . PRO A 1 86 ? -4.005 1.497 14.764 1.00 91.62 86 PRO A C 1
ATOM 673 O O . PRO A 1 86 ? -5.174 1.589 14.367 1.00 91.62 86 PRO A O 1
ATOM 676 N N . HIS A 1 87 ? -2.970 1.473 13.934 1.00 94.00 87 HIS A N 1
ATOM 677 C CA . HIS A 1 87 ? -3.122 1.622 12.495 1.00 94.00 87 HIS A CA 1
ATOM 678 C C . HIS A 1 87 ? -2.026 0.894 11.727 1.00 94.00 87 HIS A C 1
ATOM 680 O O . HIS A 1 87 ? -0.887 0.753 12.173 1.00 94.00 87 HIS A O 1
ATOM 686 N N . MET A 1 88 ? -2.388 0.459 10.526 1.00 95.81 88 MET A N 1
ATOM 687 C CA . MET A 1 88 ? -1.425 0.034 9.528 1.00 95.81 88 MET A CA 1
ATOM 688 C C . MET A 1 88 ? -0.900 1.246 8.771 1.00 95.81 88 MET A C 1
ATOM 690 O O . MET A 1 88 ? -1.659 2.146 8.401 1.00 95.81 88 MET A O 1
ATOM 694 N N . THR A 1 89 ? 0.395 1.231 8.490 1.00 95.12 89 THR A N 1
ATOM 695 C CA . THR A 1 89 ? 1.017 2.105 7.501 1.00 95.12 89 THR A CA 1
ATOM 696 C C . THR A 1 89 ? 1.405 1.267 6.293 1.00 95.12 89 THR A C 1
ATOM 698 O O . THR A 1 89 ? 1.783 0.107 6.429 1.00 95.12 89 THR A O 1
ATOM 701 N N . ILE A 1 90 ? 1.284 1.818 5.092 1.00 95.25 90 ILE A N 1
ATOM 702 C CA . ILE A 1 90 ? 1.791 1.181 3.880 1.00 95.25 90 ILE A CA 1
ATOM 703 C C . ILE A 1 90 ? 2.607 2.230 3.140 1.00 95.25 90 ILE A C 1
ATOM 705 O O . ILE A 1 90 ? 2.063 3.170 2.561 1.00 95.25 90 ILE A O 1
ATOM 709 N N . GLU A 1 91 ? 3.926 2.089 3.208 1.00 94.88 91 GLU A N 1
ATOM 710 C CA . GLU A 1 91 ? 4.852 2.902 2.429 1.00 94.88 91 GLU A CA 1
ATOM 711 C C . GLU A 1 91 ? 4.825 2.405 0.982 1.00 94.88 91 GLU A C 1
ATOM 713 O O . GLU A 1 91 ? 5.236 1.283 0.701 1.00 94.88 91 GLU A O 1
ATOM 718 N N . LEU A 1 92 ? 4.326 3.218 0.058 1.00 92.75 92 LEU A N 1
ATOM 719 C CA . LEU A 1 92 ? 4.305 2.924 -1.368 1.00 92.75 92 LEU A CA 1
ATOM 720 C C . LEU A 1 92 ? 5.487 3.597 -2.048 1.00 92.75 92 LEU A C 1
ATOM 722 O O . LEU A 1 92 ? 5.546 4.826 -2.155 1.00 92.75 92 LEU A O 1
ATOM 726 N N . LYS A 1 93 ? 6.400 2.783 -2.583 1.00 93.56 93 LYS A N 1
ATOM 727 C CA . LYS A 1 93 ? 7.422 3.261 -3.511 1.00 93.56 93 LYS A CA 1
ATOM 728 C C . LYS A 1 93 ? 7.125 2.771 -4.918 1.00 93.56 93 LYS A C 1
ATOM 730 O O . LYS A 1 93 ? 7.148 1.573 -5.177 1.00 93.56 93 LYS A O 1
ATOM 735 N N . THR A 1 94 ? 6.902 3.695 -5.845 1.00 93.19 94 T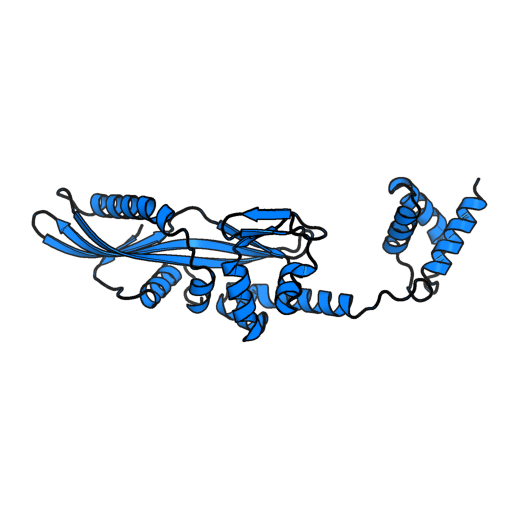HR A N 1
ATOM 736 C CA . THR A 1 94 ? 6.712 3.341 -7.254 1.00 93.19 94 THR A CA 1
ATOM 737 C C . THR A 1 94 ? 8.055 3.110 -7.934 1.00 93.19 94 THR A C 1
ATOM 739 O O . THR A 1 94 ? 8.973 3.928 -7.834 1.00 93.19 94 THR A O 1
ATOM 742 N N . TYR A 1 95 ? 8.169 1.996 -8.647 1.00 94.19 95 TYR A N 1
ATOM 743 C CA . TYR A 1 95 ? 9.291 1.674 -9.517 1.00 94.19 95 TYR A CA 1
ATOM 744 C C . TYR A 1 95 ? 8.873 1.856 -10.971 1.00 94.19 95 TYR A C 1
ATOM 746 O O . TYR A 1 95 ? 7.823 1.384 -11.402 1.00 94.19 95 TYR A O 1
ATOM 754 N N . LEU A 1 96 ? 9.719 2.536 -11.738 1.00 94.62 96 LEU A N 1
ATOM 755 C CA . LEU A 1 96 ? 9.638 2.532 -13.187 1.00 94.62 96 LEU A CA 1
ATOM 756 C C . LEU A 1 96 ? 10.379 1.303 -13.700 1.00 94.62 96 LEU A C 1
ATOM 758 O O . LEU A 1 96 ? 11.560 1.135 -13.395 1.00 94.62 96 LEU A O 1
ATOM 762 N N . VAL A 1 97 ? 9.708 0.509 -14.528 1.00 94.81 97 VAL A N 1
ATOM 763 C CA . VAL A 1 97 ? 10.333 -0.508 -15.373 1.00 94.81 97 VAL A CA 1
ATOM 764 C C . VAL A 1 97 ? 10.076 -0.126 -16.820 1.00 94.81 97 VAL A C 1
ATOM 766 O O . VAL A 1 97 ? 8.930 0.058 -17.216 1.00 94.81 97 VAL A O 1
ATOM 769 N N . ALA A 1 98 ? 11.127 0.015 -17.620 1.00 94.00 98 ALA A N 1
ATOM 770 C CA . ALA A 1 98 ? 11.007 0.369 -19.028 1.00 94.00 98 ALA A CA 1
ATOM 771 C C . ALA A 1 98 ? 11.845 -0.576 -19.886 1.00 94.00 98 ALA A C 1
ATOM 773 O O . ALA A 1 98 ? 13.024 -0.763 -19.613 1.00 94.00 98 ALA A O 1
ATOM 774 N N . ALA A 1 99 ? 11.261 -1.168 -20.924 1.00 94.00 99 ALA A N 1
ATOM 775 C CA . ALA A 1 99 ? 11.964 -2.085 -21.820 1.00 94.00 99 ALA A CA 1
ATOM 776 C C . ALA A 1 99 ? 11.811 -1.638 -23.271 1.00 94.00 99 ALA A C 1
ATOM 778 O O . ALA A 1 99 ? 10.712 -1.308 -23.722 1.00 94.00 99 ALA A O 1
ATOM 779 N N . GLY A 1 100 ? 12.921 -1.629 -24.002 1.00 91.81 100 GLY A N 1
ATOM 780 C CA . GLY A 1 100 ? 12.985 -0.965 -25.296 1.00 91.81 100 GLY A CA 1
ATOM 781 C C . GLY A 1 100 ? 14.365 -1.029 -25.925 1.00 91.81 100 GLY A C 1
ATOM 782 O O . GLY A 1 100 ? 15.185 -1.881 -25.575 1.00 91.81 100 GLY A O 1
ATOM 783 N N . GLU A 1 101 ? 14.589 -0.157 -26.895 1.00 91.75 101 GLU A N 1
ATOM 784 C CA . GLU A 1 101 ? 15.835 -0.056 -27.648 1.00 91.75 101 GLU A CA 1
ATOM 785 C C . GLU A 1 101 ? 16.416 1.350 -27.534 1.00 91.75 101 GLU A C 1
ATOM 787 O O . GLU A 1 101 ? 15.712 2.353 -27.646 1.00 91.75 101 GLU A O 1
ATOM 792 N N . VAL A 1 102 ? 17.725 1.401 -27.297 1.00 91.38 102 VAL A N 1
ATOM 793 C CA . VAL A 1 102 ? 18.523 2.616 -27.428 1.00 91.38 102 VAL A CA 1
ATOM 794 C C . VAL A 1 102 ? 19.176 2.595 -28.794 1.00 91.38 102 VAL A C 1
ATOM 796 O O . VAL A 1 102 ? 19.954 1.686 -29.096 1.00 91.38 102 VAL A O 1
ATOM 799 N N . GLU A 1 103 ? 18.892 3.612 -29.590 1.00 91.44 103 GLU A N 1
ATOM 800 C CA . GLU A 1 103 ? 19.531 3.833 -30.878 1.00 91.44 103 GLU A CA 1
ATOM 801 C C . GLU A 1 103 ? 20.606 4.912 -30.723 1.00 91.44 103 GLU A C 1
ATOM 803 O O . GLU A 1 103 ? 20.406 5.975 -30.137 1.00 91.44 103 GLU A O 1
ATOM 808 N N . THR A 1 104 ? 21.795 4.582 -31.211 1.00 88.06 104 THR A N 1
ATOM 809 C CA . THR A 1 104 ? 22.943 5.479 -31.352 1.00 88.06 104 THR A CA 1
ATOM 810 C C . THR A 1 104 ? 23.287 5.575 -32.833 1.00 88.06 104 THR A C 1
ATOM 812 O O . THR A 1 104 ? 22.815 4.760 -33.620 1.00 88.06 104 THR A O 1
ATOM 815 N N . THR A 1 105 ? 24.155 6.514 -33.213 1.00 83.62 105 THR A N 1
ATOM 816 C CA . THR A 1 105 ? 24.568 6.733 -34.612 1.00 83.62 105 THR A CA 1
ATOM 817 C C . THR A 1 105 ? 24.950 5.455 -35.371 1.00 83.62 105 THR A C 1
ATOM 819 O O . THR A 1 105 ? 24.634 5.348 -36.550 1.00 83.62 105 THR A O 1
ATOM 822 N N . ASP A 1 106 ? 25.564 4.474 -34.699 1.00 82.38 106 ASP A N 1
ATOM 823 C CA . ASP A 1 106 ? 26.121 3.292 -35.368 1.00 82.38 106 ASP A CA 1
ATOM 824 C C . ASP A 1 106 ? 25.472 1.966 -34.936 1.00 82.38 106 ASP A C 1
ATOM 826 O O . ASP A 1 106 ? 25.785 0.912 -35.497 1.00 82.38 106 ASP A O 1
ATOM 830 N N . ARG A 1 107 ? 24.650 1.964 -33.873 1.00 85.88 107 ARG A N 1
ATOM 831 C CA . ARG A 1 107 ? 24.222 0.731 -33.185 1.00 85.88 107 ARG A CA 1
ATOM 83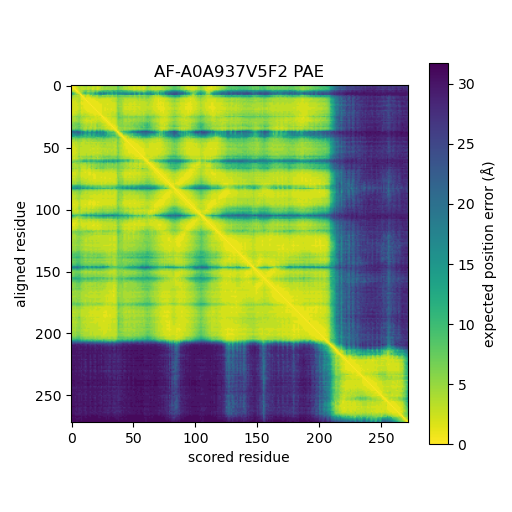2 C C . ARG A 1 107 ? 22.891 0.855 -32.454 1.00 85.88 107 ARG A C 1
ATOM 834 O O . ARG A 1 107 ? 22.565 1.902 -31.896 1.00 85.88 107 ARG A O 1
ATOM 841 N N . TYR A 1 108 ? 22.226 -0.293 -32.338 1.00 86.25 108 TYR A N 1
ATOM 842 C CA . TYR A 1 108 ? 21.012 -0.504 -31.555 1.00 86.25 108 TYR A CA 1
ATOM 843 C C . TYR A 1 108 ? 21.298 -1.405 -30.354 1.00 86.25 108 TYR A C 1
ATOM 845 O O . TYR A 1 108 ? 21.964 -2.436 -30.480 1.00 86.25 108 TYR A O 1
ATOM 853 N N . TYR A 1 109 ? 20.774 -1.031 -29.189 1.00 89.62 109 TYR A N 1
ATOM 854 C CA . TYR A 1 109 ? 20.967 -1.759 -27.941 1.00 89.62 109 TYR A CA 1
ATOM 855 C C . TYR A 1 109 ? 19.622 -2.050 -27.273 1.00 89.62 109 TYR A C 1
ATOM 857 O O . TYR A 1 109 ? 18.987 -1.120 -26.771 1.00 89.62 109 TYR A O 1
ATOM 865 N N . PRO A 1 110 ? 19.185 -3.318 -27.191 1.00 91.38 110 PRO A N 1
ATOM 866 C CA . PRO A 1 110 ? 18.034 -3.669 -26.37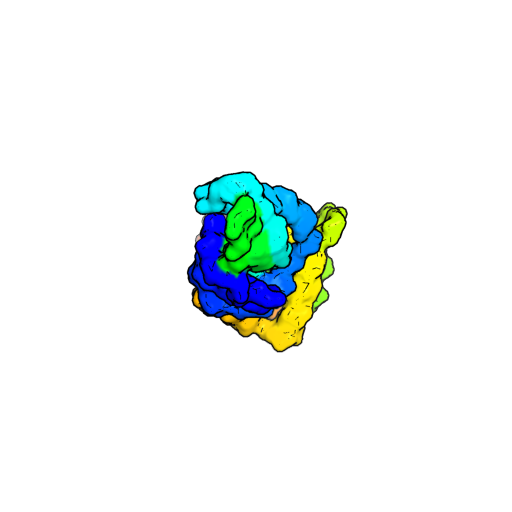5 1.00 91.38 110 PRO A CA 1
ATOM 867 C C . PRO A 1 110 ? 18.402 -3.520 -24.896 1.00 91.38 110 PRO A C 1
ATOM 869 O O . PRO A 1 110 ? 19.379 -4.114 -24.425 1.00 91.38 110 PRO A O 1
ATOM 872 N N . VAL A 1 111 ? 17.620 -2.740 -24.155 1.00 93.06 111 VAL A N 1
ATOM 873 C CA . VAL A 1 111 ? 17.848 -2.503 -22.727 1.00 93.06 111 VAL A CA 1
ATOM 874 C C . VAL A 1 111 ? 16.554 -2.538 -21.933 1.00 93.06 111 VAL A C 1
ATOM 876 O O . VAL A 1 111 ? 15.466 -2.254 -22.439 1.00 93.06 111 VAL A O 1
ATOM 879 N N . THR A 1 112 ? 16.706 -2.850 -20.652 1.00 94.81 112 THR A N 1
ATOM 880 C CA . THR A 1 112 ? 15.654 -2.723 -19.648 1.00 94.81 112 THR A CA 1
ATOM 881 C C . THR A 1 112 ? 16.141 -1.778 -18.556 1.00 94.81 112 THR A C 1
ATOM 883 O O . THR A 1 112 ? 17.189 -2.005 -17.956 1.00 94.81 112 THR A O 1
ATOM 886 N N . LEU A 1 113 ? 15.409 -0.701 -18.303 1.00 94.56 113 LEU A N 1
ATOM 887 C CA . LEU A 1 113 ? 15.664 0.241 -17.227 1.00 94.56 113 LEU A CA 1
ATOM 888 C C . LEU A 1 113 ? 14.757 -0.072 -16.045 1.00 94.56 113 LEU A C 1
ATOM 890 O O . LEU A 1 113 ? 13.573 -0.341 -16.225 1.00 94.56 113 LEU A O 1
ATOM 894 N N . VAL A 1 114 ? 15.310 0.006 -14.841 1.00 95.56 114 VAL A N 1
ATOM 895 C CA . VAL A 1 114 ? 14.546 -0.166 -13.606 1.00 95.56 114 VAL A CA 1
ATOM 896 C C . VAL A 1 114 ? 15.040 0.776 -12.517 1.00 95.56 114 VAL A C 1
ATOM 898 O O . VAL A 1 114 ? 16.240 1.043 -12.383 1.00 95.56 114 VAL A O 1
ATOM 901 N N . GLY A 1 115 ? 14.119 1.332 -11.740 1.00 95.00 115 GLY A N 1
ATOM 902 C CA . GLY A 1 115 ? 14.458 2.071 -10.531 1.00 95.00 115 GLY A CA 1
ATOM 903 C C . GLY A 1 115 ? 13.284 2.840 -9.937 1.00 95.00 115 GLY A C 1
ATOM 904 O O . GLY A 1 115 ? 12.256 2.995 -10.594 1.00 95.00 115 GLY A O 1
ATOM 905 N N . PRO A 1 116 ? 13.444 3.351 -8.707 1.00 94.19 116 PRO A N 1
ATOM 906 C CA . PRO A 1 116 ? 12.413 4.141 -8.053 1.00 94.19 116 PRO A CA 1
ATOM 907 C C . PRO A 1 116 ? 12.125 5.434 -8.825 1.00 94.19 116 PRO A C 1
ATOM 909 O O . PRO A 1 116 ? 13.044 6.074 -9.342 1.00 94.19 116 PRO A O 1
ATOM 912 N N . ILE A 1 117 ? 10.858 5.839 -8.843 1.00 92.19 117 ILE A N 1
ATOM 913 C CA . ILE A 1 117 ? 10.379 7.092 -9.428 1.00 92.19 117 ILE A CA 1
ATOM 914 C C . ILE A 1 117 ? 9.364 7.759 -8.500 1.00 92.19 117 ILE A C 1
ATOM 916 O O . ILE A 1 117 ? 8.693 7.081 -7.720 1.00 92.19 117 ILE A O 1
ATOM 920 N N . GLY A 1 118 ? 9.258 9.084 -8.569 1.00 87.38 118 GLY A N 1
ATOM 921 C CA . GLY A 1 118 ? 8.287 9.836 -7.797 1.00 87.38 118 GLY A CA 1
ATOM 922 C C . GLY A 1 118 ? 8.585 9.854 -6.299 1.00 87.38 118 GLY A C 1
ATOM 923 O O . GLY A 1 118 ? 9.612 9.364 -5.796 1.00 87.38 118 GLY A O 1
ATOM 924 N N . LYS A 1 119 ? 7.658 10.467 -5.565 1.00 87.88 119 LYS A N 1
ATOM 925 C CA . LYS A 1 119 ? 7.729 10.567 -4.108 1.00 87.88 119 LYS A CA 1
ATOM 926 C C . LYS A 1 119 ? 7.352 9.235 -3.463 1.00 87.88 119 LYS A C 1
ATOM 928 O O . LYS A 1 119 ? 6.734 8.379 -4.082 1.00 87.88 119 LYS A O 1
ATOM 933 N N . LEU A 1 120 ? 7.849 9.036 -2.246 1.00 88.75 120 LEU A N 1
ATOM 934 C CA . LEU A 1 120 ? 7.358 7.964 -1.392 1.00 88.75 120 LEU A CA 1
ATOM 935 C C . LEU A 1 120 ? 6.013 8.425 -0.837 1.00 88.75 120 LEU A C 1
ATOM 937 O O . LEU A 1 120 ? 5.960 9.490 -0.221 1.00 88.75 120 LEU A O 1
ATOM 941 N N . ASP A 1 121 ? 4.977 7.626 -1.049 1.00 89.25 121 ASP A N 1
ATOM 942 C CA . ASP A 1 121 ? 3.651 7.896 -0.510 1.00 89.25 121 ASP A CA 1
ATOM 943 C C . ASP A 1 121 ? 3.402 6.984 0.693 1.00 89.25 121 ASP A C 1
ATOM 945 O O . ASP A 1 121 ? 3.892 5.857 0.752 1.00 89.25 121 ASP A O 1
ATOM 949 N N . THR A 1 122 ? 2.664 7.466 1.689 1.00 91.56 122 THR A N 1
ATOM 950 C CA . THR A 1 122 ? 2.324 6.668 2.872 1.00 91.56 122 THR A CA 1
ATOM 951 C C . THR A 1 122 ? 0.821 6.615 3.022 1.00 91.56 122 THR A C 1
ATOM 953 O O . THR A 1 122 ? 0.178 7.624 3.312 1.00 91.56 122 THR A O 1
ATOM 956 N N . LEU A 1 123 ? 0.270 5.419 2.853 1.00 92.56 123 LEU A N 1
ATOM 957 C CA . LEU A 1 123 ? -1.120 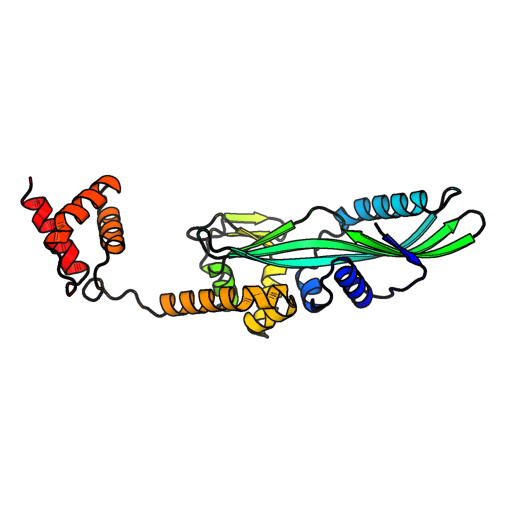5.139 3.160 1.00 92.56 123 LEU A CA 1
ATOM 958 C C . LEU A 1 123 ? -1.251 4.785 4.639 1.00 92.56 123 LEU A C 1
ATOM 960 O O . LEU A 1 123 ? -0.428 4.046 5.178 1.00 92.56 123 LEU A O 1
ATOM 964 N N . ILE A 1 124 ? -2.289 5.296 5.293 1.00 93.25 124 ILE A N 1
ATOM 965 C CA . ILE A 1 124 ? -2.572 5.009 6.700 1.00 93.25 124 ILE A CA 1
ATOM 966 C C . ILE A 1 124 ? -3.979 4.434 6.798 1.00 93.25 124 ILE A C 1
ATOM 968 O O . ILE A 1 124 ? -4.935 5.062 6.349 1.00 93.25 124 ILE A O 1
ATOM 972 N N . ILE A 1 125 ? -4.101 3.256 7.407 1.00 95.25 125 ILE A N 1
ATOM 973 C CA . ILE A 1 125 ? -5.371 2.554 7.593 1.00 95.25 125 ILE A CA 1
ATOM 974 C C . ILE A 1 125 ? -5.533 2.254 9.088 1.00 95.25 125 ILE A C 1
ATOM 976 O O . ILE A 1 125 ? -4.947 1.289 9.587 1.00 95.25 125 ILE A O 1
ATOM 980 N N . PRO A 1 126 ? -6.300 3.069 9.834 1.00 94.62 126 PRO A N 1
ATOM 981 C CA . PRO A 1 126 ? -6.672 2.748 11.208 1.00 94.62 126 PRO A CA 1
ATOM 982 C C . PRO A 1 126 ? -7.352 1.386 11.292 1.00 94.62 126 PRO A C 1
ATOM 984 O O . PRO A 1 126 ? -8.178 1.058 10.442 1.00 94.62 126 PRO A O 1
ATOM 987 N N . ILE A 1 127 ? -7.046 0.599 12.326 1.00 94.81 127 ILE A N 1
ATOM 988 C CA . ILE A 1 127 ? -7.610 -0.755 12.444 1.00 94.81 127 ILE A CA 1
ATOM 989 C C . ILE A 1 127 ? -9.137 -0.713 12.598 1.00 94.81 127 ILE A C 1
ATOM 991 O O . ILE A 1 127 ? -9.825 -1.565 12.049 1.00 94.81 127 ILE A O 1
ATOM 995 N N . VAL A 1 128 ? -9.680 0.328 13.236 1.00 91.38 128 VAL A N 1
ATOM 996 C CA . VAL A 1 128 ? -11.133 0.572 13.304 1.00 91.38 128 VAL A CA 1
ATOM 997 C C . VAL A 1 128 ? -11.761 0.792 11.924 1.00 91.38 128 VAL A C 1
ATOM 999 O O . VAL A 1 128 ? -12.867 0.330 11.667 1.00 91.38 128 VAL A O 1
ATOM 1002 N N . LEU A 1 129 ? -11.039 1.445 11.008 1.00 93.69 129 LEU A N 1
ATOM 1003 C CA . LEU A 1 129 ? -11.494 1.645 9.635 1.00 93.69 129 LEU A CA 1
ATOM 1004 C C . LEU A 1 129 ? -11.395 0.343 8.836 1.00 93.69 129 LEU A C 1
ATOM 1006 O O . LEU A 1 129 ? -12.303 0.026 8.078 1.00 93.69 129 LEU A O 1
ATOM 1010 N N . LEU A 1 130 ? -10.322 -0.430 9.033 1.00 95.25 130 LEU A N 1
ATOM 1011 C CA . LEU A 1 130 ? -10.184 -1.759 8.436 1.00 95.25 130 LEU A CA 1
ATOM 1012 C C . LEU A 1 130 ? -11.314 -2.697 8.888 1.00 95.25 130 LEU A C 1
ATOM 1014 O O . LEU A 1 130 ? -11.874 -3.397 8.052 1.00 95.25 130 LEU A O 1
ATOM 1018 N N . GLN A 1 131 ? -11.680 -2.673 10.174 1.00 93.12 131 GLN A N 1
ATOM 1019 C CA . GLN A 1 131 ? -12.815 -3.431 10.708 1.00 93.12 131 GLN A CA 1
ATOM 1020 C C . GLN A 1 131 ? -14.129 -3.013 10.034 1.00 93.12 131 GLN A C 1
ATOM 1022 O O . GLN A 1 131 ? -14.848 -3.869 9.539 1.00 93.12 131 GLN A O 1
ATOM 1027 N N . ALA A 1 132 ? -14.396 -1.714 9.893 1.00 91.69 132 ALA A N 1
ATOM 1028 C CA . ALA A 1 132 ? -15.593 -1.251 9.190 1.00 91.69 132 ALA A CA 1
ATOM 1029 C C . ALA A 1 132 ? -15.628 -1.646 7.701 1.00 91.69 132 ALA A C 1
ATOM 1031 O O . ALA A 1 132 ? -16.703 -1.869 7.158 1.00 91.69 132 ALA A O 1
ATOM 1032 N N . ILE A 1 133 ? -14.475 -1.753 7.025 1.00 93.56 133 ILE A N 1
ATOM 1033 C CA . ILE A 1 133 ? -14.414 -2.285 5.649 1.00 93.56 133 ILE A CA 1
ATOM 1034 C C . ILE A 1 133 ? -14.797 -3.771 5.626 1.00 93.56 133 ILE A C 1
ATOM 1036 O O . ILE A 1 133 ? -15.471 -4.204 4.693 1.00 93.56 133 ILE A O 1
ATOM 1040 N N . LEU A 1 134 ? -14.365 -4.546 6.629 1.00 92.31 134 LEU A N 1
ATOM 1041 C CA . LEU A 1 134 ? -14.736 -5.960 6.767 1.00 92.31 134 LEU A CA 1
ATOM 1042 C C . LEU A 1 134 ? -16.233 -6.131 7.031 1.00 92.31 134 LEU A C 1
ATOM 1044 O O . LEU A 1 134 ? -16.840 -7.044 6.477 1.00 92.31 134 LEU A O 1
ATOM 1048 N N . ASP A 1 135 ? -16.804 -5.244 7.843 1.00 89.94 135 ASP A N 1
ATOM 1049 C CA . ASP A 1 135 ? -18.205 -5.298 8.266 1.00 89.94 135 ASP A CA 1
ATOM 1050 C C . ASP A 1 135 ? -19.167 -4.605 7.281 1.00 89.94 135 ASP A C 1
ATOM 1052 O O . ASP A 1 135 ? -20.371 -4.586 7.516 1.00 89.94 135 ASP A O 1
ATOM 1056 N N . ASP A 1 136 ? -18.647 -4.039 6.183 1.00 89.00 136 ASP A N 1
ATOM 1057 C CA . ASP A 1 136 ? -19.389 -3.196 5.229 1.00 89.00 136 ASP A CA 1
ATOM 1058 C C . ASP A 1 136 ? -20.106 -1.999 5.896 1.00 89.00 136 ASP A C 1
ATOM 1060 O O . ASP A 1 136 ? -21.145 -1.523 5.444 1.00 89.00 136 ASP A O 1
ATOM 1064 N N . ASP A 1 137 ? -19.524 -1.478 6.981 1.00 88.88 137 ASP A N 1
ATOM 1065 C CA . ASP A 1 137 ? -20.081 -0.409 7.818 1.00 88.88 137 ASP A CA 1
ATOM 1066 C C . ASP A 1 137 ? -19.236 0.872 7.754 1.00 88.88 137 ASP A C 1
ATOM 1068 O O . ASP A 1 137 ? -19.013 1.582 8.732 1.00 88.88 137 ASP A O 1
ATOM 1072 N N . LEU A 1 138 ? -18.737 1.229 6.569 1.00 87.38 138 LEU A N 1
ATOM 1073 C CA . LEU A 1 138 ? -18.035 2.509 6.382 1.00 87.38 138 LEU A CA 1
ATOM 1074 C C . LEU A 1 138 ? -18.922 3.738 6.660 1.00 87.38 138 LEU A C 1
ATOM 1076 O O . LEU A 1 138 ? -18.397 4.850 6.768 1.00 87.38 138 LEU A O 1
ATOM 1080 N N . GLY A 1 139 ? -20.242 3.544 6.742 1.00 83.56 139 GLY A N 1
ATOM 1081 C CA . GLY A 1 139 ? -21.224 4.569 7.088 1.00 83.56 139 GLY A CA 1
ATOM 1082 C C . GLY A 1 139 ? -21.145 5.037 8.542 1.00 83.56 139 GLY A C 1
ATOM 1083 O O . GLY A 1 139 ? -21.614 6.137 8.830 1.00 83.56 139 GLY A O 1
ATOM 1084 N N . CYS A 1 140 ? -20.509 4.270 9.436 1.00 83.00 140 CYS A N 1
ATOM 1085 C CA . CYS A 1 140 ? -20.316 4.671 10.831 1.00 83.00 140 CYS A CA 1
ATOM 1086 C C . CYS A 1 140 ? -19.371 5.878 11.002 1.00 83.00 140 CYS A C 1
ATOM 1088 O O . CYS A 1 140 ? -19.401 6.543 12.038 1.00 83.00 140 CYS A O 1
ATOM 1090 N N . PHE A 1 141 ? -18.558 6.200 9.988 1.00 87.06 141 PHE A N 1
ATOM 1091 C CA . PHE A 1 141 ? -17.646 7.343 10.006 1.00 87.06 141 PHE A CA 1
ATOM 1092 C C . PHE A 1 141 ? -18.211 8.540 9.241 1.00 87.06 141 PHE A C 1
ATOM 1094 O O . PHE A 1 141 ? -18.590 8.436 8.070 1.00 87.06 141 PHE A O 1
ATOM 1101 N N . ALA A 1 142 ? -18.178 9.717 9.869 1.00 86.31 142 ALA A N 1
ATOM 1102 C CA . ALA A 1 142 ? -18.596 10.957 9.228 1.00 86.31 142 ALA A CA 1
ATOM 1103 C C . ALA A 1 142 ? -17.685 11.303 8.037 1.00 86.31 142 ALA A C 1
ATOM 1105 O O . ALA A 1 142 ? -16.454 11.277 8.128 1.00 86.31 142 ALA A O 1
ATOM 1106 N N . VAL A 1 143 ? -18.292 11.653 6.900 1.00 92.81 143 VAL A N 1
ATOM 1107 C CA . VAL A 1 143 ? -17.565 12.130 5.716 1.00 92.81 143 VAL A CA 1
ATOM 1108 C C . VAL A 1 143 ? -17.318 13.626 5.859 1.00 92.81 143 VAL A C 1
ATOM 1110 O O . VAL A 1 143 ? -18.260 14.413 5.855 1.00 92.81 143 VAL A O 1
ATOM 1113 N N . LEU A 1 144 ? -16.047 14.017 5.933 1.00 90.12 144 LEU A N 1
ATOM 1114 C CA . LEU A 1 144 ? -15.640 15.418 6.056 1.00 90.12 144 LEU A CA 1
ATOM 1115 C C . LEU A 1 144 ? -15.452 16.090 4.694 1.00 90.12 144 LEU A C 1
ATOM 1117 O O . LEU A 1 144 ? -15.716 17.279 4.545 1.00 90.12 144 LEU A O 1
ATOM 1121 N N . ALA A 1 145 ? -14.981 15.341 3.694 1.00 91.81 145 ALA A N 1
ATOM 1122 C CA . ALA A 1 145 ? -14.780 15.858 2.345 1.00 91.81 145 ALA A CA 1
ATOM 1123 C C . ALA A 1 145 ? -14.810 14.742 1.297 1.00 91.81 145 ALA A C 1
ATOM 1125 O O . ALA A 1 145 ? -14.483 13.588 1.580 1.00 91.81 145 ALA A O 1
ATOM 1126 N N . ARG A 1 146 ? -15.146 15.118 0.061 1.00 92.31 146 ARG A N 1
ATOM 1127 C CA . ARG A 1 146 ? -14.978 14.295 -1.140 1.00 92.31 146 ARG A CA 1
ATOM 1128 C C . ARG A 1 146 ? -14.244 15.117 -2.191 1.00 92.31 146 ARG A C 1
ATOM 1130 O O . ARG A 1 146 ? -14.624 16.255 -2.460 1.00 92.31 146 ARG A O 1
ATOM 1137 N N . SER A 1 147 ? -13.194 14.556 -2.770 1.00 86.06 147 SER A N 1
ATOM 1138 C CA . SER A 1 147 ? -12.463 15.118 -3.908 1.00 86.06 147 SER A CA 1
ATOM 1139 C C . SER A 1 147 ? -12.364 14.062 -5.008 1.00 86.06 147 SER A C 1
ATOM 1141 O O . SER A 1 147 ? -12.728 12.919 -4.772 1.00 86.06 147 SER A O 1
ATOM 1143 N N . ALA A 1 148 ? -11.943 14.437 -6.220 1.00 79.31 148 ALA A N 1
ATOM 1144 C CA . ALA A 1 148 ? -11.928 13.575 -7.409 1.00 79.31 148 ALA A CA 1
ATOM 1145 C C . ALA A 1 148 ? -11.324 12.170 -7.147 1.00 79.31 148 ALA A C 1
ATOM 1147 O O . ALA A 1 148 ? -10.112 11.986 -7.234 1.00 79.31 148 ALA A O 1
ATOM 1148 N N . GLY A 1 149 ? -12.176 11.198 -6.796 1.00 85.38 149 GLY A N 1
ATOM 1149 C CA . GLY A 1 149 ? -11.814 9.817 -6.457 1.00 85.38 149 GLY A CA 1
ATOM 1150 C C . GLY A 1 149 ? -11.269 9.572 -5.043 1.00 85.38 149 GLY A C 1
ATOM 1151 O O . GLY A 1 149 ? -10.682 8.520 -4.812 1.00 85.38 149 GLY A O 1
ATOM 1152 N N . ASN A 1 150 ? -11.395 10.518 -4.107 1.00 90.62 150 ASN A N 1
ATOM 1153 C CA . ASN A 1 150 ? -10.956 10.352 -2.721 1.00 90.62 150 ASN A CA 1
ATOM 1154 C C . ASN A 1 150 ? -12.032 10.807 -1.733 1.00 90.62 150 ASN A C 1
ATOM 1156 O O . ASN A 1 150 ? -12.628 11.877 -1.888 1.00 90.62 150 ASN A O 1
ATOM 1160 N N . THR A 1 151 ? -12.173 10.069 -0.637 1.00 92.75 151 THR A N 1
ATOM 1161 C CA . THR A 1 151 ? -13.065 10.429 0.467 1.00 92.75 151 THR A CA 1
ATOM 1162 C C . THR A 1 151 ? -12.277 10.590 1.762 1.00 92.75 151 THR A C 1
ATOM 1164 O O . THR A 1 151 ? -11.534 9.694 2.171 1.00 92.75 151 THR A O 1
ATOM 1167 N N . THR A 1 152 ? -12.479 11.723 2.436 1.00 93.94 152 THR A N 1
ATOM 1168 C CA . THR A 1 152 ? -11.915 12.012 3.758 1.00 93.94 152 THR A CA 1
ATOM 1169 C C . THR A 1 152 ? -12.952 11.733 4.834 1.00 93.94 152 THR A C 1
ATOM 1171 O O . THR A 1 152 ? -14.053 12.289 4.796 1.00 93.94 152 THR A O 1
ATOM 1174 N N . ARG A 1 153 ? -12.595 10.892 5.804 1.00 92.31 153 ARG A N 1
ATOM 1175 C CA . ARG A 1 153 ? -13.460 10.488 6.917 1.00 92.31 153 ARG A CA 1
ATOM 1176 C C . ARG A 1 153 ? -12.881 10.915 8.257 1.00 92.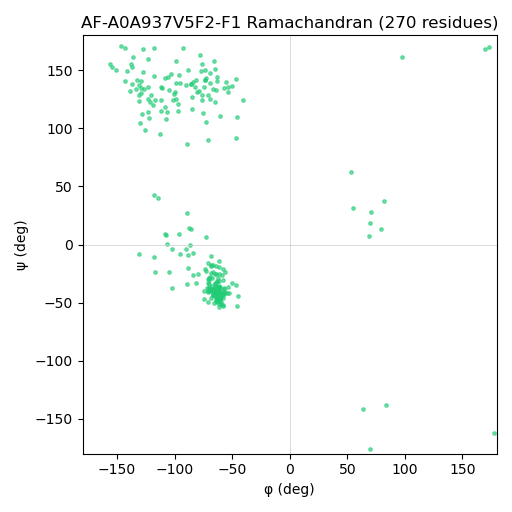31 153 ARG A C 1
ATOM 1178 O O . ARG A 1 153 ? -11.663 10.912 8.445 1.00 92.31 153 ARG A O 1
ATOM 1185 N N . GLU A 1 154 ? -13.768 11.268 9.174 1.00 90.00 154 GLU A N 1
ATOM 1186 C CA . GLU A 1 154 ? -13.443 11.450 10.582 1.00 90.00 154 GLU A CA 1
ATOM 1187 C C . GLU A 1 154 ? -13.289 10.085 11.252 1.00 90.00 154 GLU A C 1
ATOM 1189 O O . GLU A 1 154 ? -14.162 9.227 11.126 1.00 90.00 154 GLU A O 1
ATOM 1194 N N . ILE A 1 155 ? -12.174 9.881 11.953 1.00 86.38 155 ILE A N 1
ATOM 1195 C CA . ILE A 1 155 ? -11.879 8.630 12.650 1.00 86.38 155 ILE A CA 1
ATOM 1196 C C . ILE A 1 155 ? -11.752 8.939 14.146 1.00 86.38 155 ILE A C 1
ATOM 1198 O O . ILE A 1 155 ? -10.873 9.718 14.520 1.00 86.38 155 ILE A O 1
ATOM 1202 N N . PRO A 1 156 ? -12.578 8.337 15.020 1.00 77.75 156 PRO A N 1
ATOM 1203 C CA . PRO A 1 156 ? -12.499 8.566 16.458 1.00 77.75 156 PRO A CA 1
ATOM 1204 C C . PRO A 1 156 ? -11.092 8.315 17.018 1.00 77.75 156 PRO A C 1
ATOM 1206 O O . PRO A 1 156 ? -10.459 7.296 16.735 1.00 77.75 156 PRO A O 1
ATOM 1209 N N . GLY A 1 157 ? -10.590 9.270 17.806 1.00 77.12 157 GLY A N 1
ATOM 1210 C CA . GLY A 1 157 ? -9.256 9.199 18.414 1.00 77.12 157 GLY A CA 1
ATOM 1211 C C . GLY A 1 157 ? -8.089 9.316 17.426 1.00 77.12 157 GLY A C 1
ATOM 1212 O O . GLY A 1 157 ? -6.938 9.133 17.819 1.00 77.12 157 GLY A O 1
ATOM 1213 N N . PHE A 1 158 ? -8.351 9.621 16.151 1.00 85.75 158 PHE A N 1
ATOM 1214 C CA . PHE A 1 158 ? -7.327 9.709 15.117 1.00 85.75 158 PHE A CA 1
ATOM 1215 C C . PHE A 1 158 ? -7.528 10.937 14.225 1.00 85.75 158 PHE A C 1
ATOM 1217 O O . PHE A 1 158 ? -8.599 11.536 14.164 1.00 85.75 158 PHE A O 1
ATOM 1224 N N . LYS A 1 159 ? -6.473 11.339 13.513 1.00 88.38 159 LYS A N 1
ATOM 1225 C CA . LYS A 1 159 ? -6.596 12.405 12.513 1.00 88.38 159 LYS A CA 1
ATOM 1226 C C . LYS A 1 159 ? -7.517 11.954 11.369 1.00 88.38 159 LYS A C 1
ATOM 1228 O O . LYS A 1 159 ? -7.533 10.759 11.063 1.00 88.38 159 LYS A O 1
ATOM 1233 N N . PRO A 1 160 ? -8.219 12.879 10.690 1.00 91.06 160 PRO A N 1
ATOM 1234 C CA . PRO A 1 160 ? -8.979 12.547 9.495 1.00 91.06 160 PRO A CA 1
ATOM 1235 C C . PRO A 1 160 ? -8.151 11.757 8.484 1.00 91.06 160 PRO A C 1
ATOM 1237 O O . PRO A 1 160 ? -6.992 12.090 8.217 1.00 91.06 160 PRO A O 1
ATOM 1240 N N . VAL A 1 161 ? -8.756 10.715 7.920 1.00 92.25 161 VAL A N 1
ATOM 1241 C CA . VAL A 1 161 ? -8.094 9.826 6.964 1.00 92.25 161 VAL A CA 1
ATOM 1242 C C . VAL A 1 161 ? -8.721 10.015 5.597 1.00 92.25 161 VAL A C 1
ATOM 1244 O O . VAL A 1 161 ? -9.931 9.869 5.428 1.00 92.25 161 VAL A O 1
ATOM 1247 N N . GLN A 1 162 ? -7.878 10.335 4.621 1.00 92.62 162 GLN A N 1
ATOM 1248 C CA . GLN A 1 162 ? -8.243 10.401 3.216 1.00 92.62 162 GLN A CA 1
ATOM 1249 C C . GLN A 1 162 ? -7.766 9.130 2.517 1.00 92.62 162 GLN A C 1
ATOM 1251 O O . GLN A 1 162 ? -6.582 8.806 2.577 1.00 92.62 162 GLN A O 1
ATOM 1256 N N . LEU A 1 163 ? -8.685 8.426 1.858 1.00 91.56 163 LEU A N 1
ATOM 1257 C CA . LEU A 1 163 ? -8.382 7.253 1.037 1.00 91.56 163 LEU A CA 1
ATOM 1258 C C . LEU A 1 163 ? -8.991 7.422 -0.353 1.00 91.56 163 LEU A C 1
ATOM 1260 O O . LEU A 1 163 ? -10.064 8.015 -0.492 1.00 91.56 163 LEU A O 1
ATOM 1264 N N . ALA A 1 164 ? -8.323 6.853 -1.356 1.00 90.62 164 ALA A N 1
ATOM 1265 C CA . ALA A 1 164 ? -8.878 6.721 -2.694 1.00 90.62 164 ALA A CA 1
ATOM 1266 C C . ALA A 1 164 ? -10.067 5.750 -2.676 1.00 90.62 164 ALA A C 1
ATOM 1268 O O . ALA A 1 164 ? -9.980 4.664 -2.097 1.00 90.62 164 ALA A O 1
ATOM 1269 N N . ASP A 1 165 ? -11.163 6.128 -3.327 1.00 90.62 165 ASP A N 1
ATOM 1270 C CA . ASP A 1 165 ? -12.393 5.333 -3.342 1.00 90.62 165 ASP A CA 1
ATOM 1271 C C . ASP A 1 165 ? -12.167 3.983 -4.044 1.00 90.62 165 ASP A C 1
ATOM 1273 O O . ASP A 1 165 ? -12.592 2.944 -3.537 1.00 90.62 165 ASP A O 1
ATOM 1277 N N . ASP A 1 166 ? -11.392 3.973 -5.134 1.00 90.06 166 ASP A N 1
ATOM 1278 C CA . ASP A 1 166 ? -11.016 2.750 -5.858 1.00 90.06 166 ASP A CA 1
ATOM 1279 C C . ASP A 1 166 ? -10.171 1.798 -5.003 1.00 90.06 166 ASP A C 1
ATOM 1281 O O . ASP A 1 166 ? -10.351 0.581 -5.070 1.00 90.06 166 ASP A O 1
ATOM 1285 N N . PHE A 1 167 ? -9.270 2.333 -4.170 1.00 90.94 167 PHE A N 1
ATOM 1286 C CA . PHE A 1 167 ? -8.485 1.517 -3.244 1.00 90.94 167 PHE A CA 1
ATOM 1287 C C . PHE A 1 167 ? -9.400 0.837 -2.221 1.00 90.94 167 PHE A C 1
ATOM 1289 O O . PHE A 1 167 ? -9.291 -0.368 -2.002 1.00 90.94 167 PHE A O 1
ATOM 1296 N N . VAL A 1 168 ? -10.327 1.593 -1.624 1.00 92.69 168 VAL A N 1
ATOM 1297 C CA . VAL A 1 168 ? -11.281 1.059 -0.642 1.00 92.69 168 VAL A CA 1
ATOM 1298 C C . VAL A 1 168 ? -12.178 -0.006 -1.277 1.00 92.69 168 VAL A C 1
ATOM 1300 O O . VAL A 1 168 ? -12.370 -1.064 -0.680 1.00 92.69 168 VAL A O 1
ATOM 1303 N N . ALA A 1 169 ? -12.673 0.228 -2.495 1.00 92.00 169 ALA A N 1
ATOM 1304 C CA . ALA A 1 169 ? -13.495 -0.735 -3.226 1.00 92.00 169 ALA A CA 1
ATOM 1305 C C . ALA A 1 169 ? -12.731 -2.038 -3.522 1.00 92.00 169 ALA A C 1
ATOM 1307 O O . ALA A 1 169 ? -13.212 -3.125 -3.200 1.00 92.00 169 ALA A O 1
ATOM 1308 N N . ARG A 1 170 ? -11.505 -1.941 -4.057 1.00 92.38 170 ARG A N 1
ATOM 1309 C CA . ARG A 1 170 ? -10.653 -3.111 -4.332 1.00 92.38 170 ARG A CA 1
ATOM 1310 C C . ARG A 1 170 ? -10.286 -3.863 -3.058 1.00 92.38 170 ARG A C 1
ATOM 1312 O O . ARG A 1 170 ? -10.320 -5.091 -3.051 1.00 92.38 170 ARG A O 1
ATOM 1319 N N . LEU A 1 171 ? -9.960 -3.148 -1.981 1.00 93.50 171 LEU A N 1
ATOM 1320 C CA . LEU A 1 171 ? -9.664 -3.763 -0.690 1.00 93.50 171 LEU A CA 1
ATOM 1321 C C . LEU A 1 171 ? -10.894 -4.490 -0.129 1.00 93.50 171 LEU A C 1
ATOM 1323 O O . LEU A 1 171 ? -10.763 -5.624 0.320 1.00 93.50 171 LEU A O 1
ATOM 1327 N N . SER A 1 172 ? -12.086 -3.892 -0.206 1.00 94.00 172 SER A N 1
ATOM 1328 C CA . SER A 1 172 ? -13.337 -4.555 0.191 1.00 94.00 172 SER A CA 1
ATOM 1329 C C . SER A 1 172 ? -13.555 -5.852 -0.598 1.00 94.00 172 SER A C 1
ATOM 1331 O O . SER A 1 172 ? -13.796 -6.905 -0.010 1.00 94.00 172 SER A O 1
ATOM 1333 N N . ASP A 1 173 ? -13.370 -5.827 -1.919 1.00 92.75 173 ASP A N 1
ATOM 1334 C CA . ASP A 1 173 ? -13.513 -7.019 -2.763 1.00 92.75 173 ASP A CA 1
ATOM 1335 C C . ASP A 1 173 ? -12.472 -8.105 -2.469 1.00 92.75 173 ASP A C 1
ATOM 1337 O O . ASP A 1 173 ? -12.789 -9.299 -2.501 1.00 92.75 173 ASP A O 1
ATOM 1341 N N . VAL A 1 174 ? -11.237 -7.707 -2.153 1.00 93.25 174 VAL A N 1
ATOM 1342 C CA . VAL A 1 174 ? -10.185 -8.606 -1.666 1.00 93.25 174 VAL A CA 1
ATOM 1343 C C . VAL A 1 174 ? -10.642 -9.276 -0.370 1.00 93.25 174 VAL A C 1
ATOM 1345 O O . VAL A 1 174 ? -10.621 -10.505 -0.283 1.00 93.25 174 VAL A O 1
ATOM 1348 N N . LEU A 1 175 ? -11.102 -8.493 0.606 1.00 93.25 175 LEU A N 1
ATOM 1349 C CA . LEU A 1 175 ? -11.446 -8.970 1.946 1.00 93.25 175 LEU A CA 1
ATOM 1350 C C . LEU A 1 175 ? -12.756 -9.774 2.004 1.00 93.25 175 LEU A C 1
ATOM 1352 O O . LEU A 1 175 ? -12.909 -10.627 2.873 1.00 93.25 175 LEU A O 1
ATOM 1356 N N . LYS A 1 176 ? -13.656 -9.615 1.026 1.00 93.06 176 LYS A N 1
ATOM 1357 C CA . LYS A 1 176 ? -14.806 -10.522 0.832 1.00 93.06 176 LYS A CA 1
ATOM 1358 C C . LYS A 1 176 ? -14.389 -11.948 0.465 1.00 93.06 176 LYS A C 1
ATOM 1360 O O . LYS A 1 176 ? -15.151 -12.887 0.674 1.00 93.06 176 LYS A O 1
ATOM 1365 N N . ARG A 1 177 ? -13.205 -12.120 -0.135 1.00 92.56 177 ARG A N 1
ATOM 1366 C CA . ARG A 1 177 ? -12.721 -13.412 -0.657 1.00 92.56 177 ARG A CA 1
ATOM 1367 C C . ARG A 1 177 ? -11.657 -14.056 0.221 1.00 92.56 177 ARG A C 1
ATOM 1369 O O . ARG A 1 177 ? -11.458 -15.265 0.133 1.00 92.56 177 ARG A O 1
ATOM 1376 N N . LYS A 1 178 ? -10.939 -13.267 1.021 1.00 93.56 178 LYS A N 1
ATOM 1377 C CA . LYS A 1 178 ? -9.842 -13.741 1.870 1.00 93.56 178 LYS A CA 1
ATOM 1378 C C . LYS A 1 178 ? -9.845 -13.020 3.214 1.00 93.56 178 LYS A C 1
ATOM 1380 O O . LYS A 1 178 ? -10.203 -11.853 3.296 1.00 93.56 178 LYS A O 1
ATOM 1385 N N . SER A 1 179 ? -9.393 -13.701 4.265 1.00 94.69 179 SER A N 1
ATOM 1386 C CA . SER A 1 179 ? -9.218 -13.067 5.574 1.00 94.69 179 SER A CA 1
ATOM 1387 C C . SER A 1 179 ? -8.114 -12.004 5.535 1.00 94.69 179 SER A C 1
ATOM 1389 O O . SER A 1 179 ? -7.189 -12.092 4.725 1.00 94.69 179 SER A O 1
ATOM 1391 N N . VAL A 1 180 ? -8.141 -11.048 6.473 1.00 95.75 180 VAL A N 1
ATOM 1392 C CA . VAL A 1 180 ? -7.040 -10.078 6.657 1.00 95.75 180 VAL A CA 1
ATOM 1393 C C . VAL A 1 180 ? -5.698 -10.792 6.825 1.00 95.75 180 VAL A C 1
ATOM 1395 O O . VAL A 1 180 ? -4.687 -10.343 6.300 1.00 95.75 180 VAL A O 1
ATOM 1398 N N . ALA A 1 181 ? -5.683 -11.944 7.501 1.00 96.12 181 ALA A N 1
ATOM 1399 C CA . ALA A 1 181 ? -4.472 -12.727 7.708 1.00 96.12 181 ALA A CA 1
ATOM 1400 C C . ALA A 1 181 ? -3.888 -13.238 6.382 1.00 96.12 181 ALA A C 1
ATOM 1402 O O . ALA A 1 181 ? -2.680 -13.150 6.183 1.00 96.12 181 ALA A O 1
ATOM 1403 N N . ALA A 1 182 ? -4.742 -13.742 5.485 1.00 95.94 182 ALA A N 1
ATOM 1404 C CA . ALA A 1 182 ? -4.346 -14.184 4.152 1.00 95.94 182 ALA A CA 1
ATOM 1405 C C . ALA A 1 182 ? -3.961 -13.010 3.243 1.00 95.94 182 ALA A C 1
ATOM 1407 O O . ALA A 1 182 ? -3.002 -13.128 2.495 1.00 95.94 182 ALA A O 1
ATOM 1408 N N . TRP A 1 183 ? -4.655 -11.872 3.328 1.00 95.62 183 TRP A N 1
ATOM 1409 C CA . TRP A 1 183 ? -4.266 -10.657 2.607 1.00 95.62 183 TRP A CA 1
ATOM 1410 C C . TRP A 1 183 ? -2.882 -10.152 3.035 1.00 95.62 183 TRP A C 1
ATOM 1412 O O . TRP A 1 183 ? -2.057 -9.826 2.189 1.00 95.62 183 TRP A O 1
ATOM 1422 N N . LEU A 1 184 ? -2.586 -10.149 4.336 1.00 96.44 184 LEU A N 1
ATOM 1423 C CA . LEU A 1 184 ? -1.278 -9.731 4.841 1.00 96.44 184 LEU A CA 1
ATOM 1424 C C . LEU A 1 184 ? -0.147 -10.662 4.394 1.00 96.44 184 LEU A C 1
ATOM 1426 O O . LEU A 1 184 ? 0.946 -10.180 4.126 1.00 96.44 184 LEU A O 1
ATOM 1430 N N . GLU A 1 185 ? -0.390 -11.965 4.243 1.00 95.75 185 GLU A N 1
ATOM 1431 C CA . GLU A 1 185 ? 0.605 -12.898 3.685 1.00 95.75 185 GLU A CA 1
ATOM 1432 C C . GLU A 1 185 ? 1.052 -12.524 2.264 1.00 95.75 185 GLU A C 1
ATOM 1434 O O . GLU A 1 185 ? 2.183 -12.811 1.875 1.00 95.75 185 GLU A O 1
ATOM 1439 N N . GLU A 1 186 ? 0.206 -11.831 1.498 1.00 95.50 186 GLU A N 1
ATOM 1440 C CA . GLU A 1 186 ? 0.539 -11.396 0.140 1.00 95.50 186 GLU A CA 1
ATOM 1441 C C . GLU A 1 186 ? 1.631 -10.316 0.118 1.00 95.50 186 GLU A C 1
ATOM 1443 O O . GLU A 1 186 ? 2.288 -10.140 -0.905 1.00 95.50 186 GLU A O 1
ATOM 1448 N N . PHE A 1 187 ? 1.890 -9.645 1.246 1.00 95.50 187 PHE A N 1
ATOM 1449 C CA . PHE A 1 187 ? 3.018 -8.720 1.402 1.00 95.50 187 PHE A CA 1
ATOM 1450 C C . PHE A 1 187 ? 4.325 -9.421 1.818 1.00 95.50 187 PHE A C 1
ATOM 1452 O O . PHE A 1 187 ? 5.270 -8.767 2.270 1.00 95.50 187 PHE A O 1
ATOM 1459 N N . GLY A 1 188 ? 4.377 -10.750 1.731 1.00 95.19 188 GLY A N 1
ATOM 1460 C CA . GLY A 1 188 ? 5.568 -11.523 2.044 1.00 95.19 188 GLY A CA 1
ATOM 1461 C C . GLY A 1 188 ? 5.987 -11.398 3.510 1.00 95.19 188 GLY A C 1
ATOM 1462 O O . GLY A 1 188 ? 5.173 -11.367 4.435 1.00 95.19 188 GLY A O 1
ATOM 1463 N N . SER A 1 189 ? 7.293 -11.344 3.738 1.00 95.00 189 SER A N 1
ATOM 1464 C CA . SER A 1 189 ? 7.930 -11.354 5.056 1.00 95.00 189 SER A CA 1
ATOM 1465 C C . SER A 1 189 ? 7.526 -10.161 5.920 1.00 95.00 189 SER A C 1
ATOM 1467 O O . SER A 1 189 ? 7.326 -10.320 7.126 1.00 95.00 189 SER A O 1
ATOM 1469 N N . GLN A 1 190 ? 7.346 -8.990 5.307 1.00 94.06 190 GLN A N 1
ATOM 1470 C CA . GLN A 1 190 ? 6.887 -7.777 5.989 1.00 94.06 190 GLN A CA 1
ATOM 1471 C C . GLN A 1 190 ? 5.422 -7.898 6.413 1.00 94.06 190 GLN A C 1
ATOM 1473 O O . GLN A 1 190 ? 5.055 -7.524 7.522 1.00 94.06 190 GLN A O 1
ATOM 1478 N N . GLY A 1 191 ? 4.578 -8.479 5.564 1.00 96.25 191 GLY A N 1
ATOM 1479 C CA . GLY A 1 191 ? 3.195 -8.765 5.927 1.00 96.25 191 GLY A CA 1
ATOM 1480 C C . GLY A 1 191 ? 3.078 -9.775 7.064 1.00 96.25 191 GLY A C 1
ATOM 1481 O O . GLY A 1 191 ? 2.357 -9.546 8.038 1.00 96.25 191 GLY A O 1
ATOM 1482 N N . ARG A 1 192 ? 3.855 -10.863 6.993 1.00 96.38 192 ARG A N 1
ATOM 1483 C CA . ARG A 1 192 ? 3.930 -11.888 8.047 1.00 96.38 192 ARG A CA 1
ATOM 1484 C C . ARG A 1 192 ? 4.323 -11.325 9.406 1.00 96.38 192 ARG A C 1
ATOM 1486 O O . ARG A 1 192 ? 3.785 -11.787 10.413 1.00 96.38 192 ARG A O 1
ATOM 1493 N N . SER A 1 193 ? 5.236 -10.354 9.443 1.00 96.12 193 SER A N 1
ATOM 1494 C CA . SER A 1 193 ? 5.720 -9.775 10.698 1.00 96.12 193 SER A CA 1
ATOM 1495 C C . SER A 1 193 ? 4.657 -8.925 11.401 1.00 96.12 193 SER A C 1
ATOM 1497 O O . SER A 1 193 ? 4.538 -9.003 12.623 1.00 96.12 193 SER A O 1
ATOM 1499 N N . ILE A 1 194 ? 3.834 -8.178 10.654 1.00 96.62 194 ILE A N 1
ATOM 1500 C CA . ILE A 1 194 ? 2.777 -7.336 11.240 1.00 96.62 194 ILE A CA 1
ATOM 1501 C C . ILE A 1 194 ? 1.447 -8.067 11.440 1.00 96.62 194 ILE A C 1
ATOM 1503 O O . ILE A 1 194 ? 0.626 -7.646 12.255 1.00 96.62 194 ILE A O 1
ATOM 1507 N N . ARG A 1 195 ? 1.224 -9.177 10.727 1.00 97.12 195 ARG A N 1
ATOM 1508 C CA . ARG A 1 195 ? -0.009 -9.971 10.788 1.00 97.12 195 ARG A CA 1
ATOM 1509 C C . ARG A 1 195 ? -0.518 -10.256 12.205 1.00 97.12 195 ARG A C 1
ATOM 1511 O O . ARG A 1 195 ? -1.688 -9.967 12.444 1.00 97.12 195 ARG A O 1
ATOM 1518 N N . PRO A 1 196 ? 0.274 -10.803 13.151 1.00 96.00 196 PRO A N 1
ATOM 1519 C CA . PRO A 1 196 ? -0.244 -11.096 14.489 1.00 96.00 196 PRO A CA 1
ATOM 1520 C C . PRO A 1 196 ? -0.731 -9.841 15.226 1.00 96.00 196 PRO A C 1
ATOM 1522 O O . PRO A 1 196 ? -1.696 -9.924 15.980 1.00 96.00 196 PRO A O 1
ATOM 1525 N N . LEU A 1 197 ? -0.114 -8.684 14.973 1.00 95.69 197 LEU A N 1
ATOM 1526 C CA . LEU A 1 197 ? -0.491 -7.416 15.596 1.00 95.69 197 LEU A CA 1
ATOM 1527 C C . LEU A 1 197 ? -1.834 -6.922 15.053 1.00 95.69 197 LEU A C 1
ATOM 1529 O O . LEU A 1 197 ? -2.745 -6.637 15.824 1.00 95.69 197 LEU A O 1
ATOM 1533 N N . VAL A 1 198 ? -1.982 -6.907 13.726 1.00 96.12 198 VAL A N 1
ATOM 1534 C CA . VAL A 1 198 ? -3.223 -6.486 13.061 1.00 96.12 198 VAL A CA 1
ATOM 1535 C C . VAL A 1 198 ? -4.386 -7.396 13.453 1.00 96.12 198 VAL A C 1
ATOM 1537 O O . VAL A 1 198 ? -5.441 -6.913 13.858 1.00 96.12 198 VAL A O 1
ATOM 1540 N N . ILE A 1 199 ? -4.192 -8.716 13.378 1.00 96.00 199 ILE A N 1
ATOM 1541 C CA . ILE A 1 199 ? -5.234 -9.690 13.719 1.00 96.00 199 ILE A CA 1
ATOM 1542 C C . ILE A 1 199 ? -5.582 -9.625 15.205 1.00 96.00 199 ILE A C 1
ATOM 1544 O O . ILE A 1 199 ? -6.762 -9.612 15.544 1.00 96.00 199 ILE A O 1
ATOM 1548 N N . GLY A 1 200 ? -4.585 -9.534 16.089 1.00 92.56 200 GLY A N 1
ATOM 1549 C CA . GLY A 1 200 ? -4.816 -9.402 17.526 1.00 92.56 200 GLY A CA 1
ATOM 1550 C C . GLY A 1 200 ? -5.651 -8.168 17.867 1.00 92.56 200 GLY A C 1
ATOM 1551 O O . GLY A 1 200 ? -6.587 -8.257 18.658 1.00 92.56 200 GLY A O 1
ATOM 1552 N N . THR A 1 201 ? -5.378 -7.031 17.224 1.00 92.19 201 THR A N 1
ATOM 1553 C CA . THR A 1 201 ? -6.155 -5.807 17.443 1.00 92.19 201 THR A CA 1
ATOM 1554 C C . THR A 1 201 ? -7.561 -5.886 16.859 1.00 92.19 201 THR A C 1
ATOM 1556 O O . THR A 1 201 ? -8.495 -5.462 17.533 1.00 92.19 201 THR A O 1
ATOM 1559 N N . LEU A 1 202 ? -7.753 -6.476 15.674 1.00 92.62 202 LEU A N 1
ATOM 1560 C CA . LEU A 1 202 ? -9.097 -6.717 15.128 1.00 92.62 202 LEU A CA 1
ATOM 1561 C C . LEU A 1 202 ? -9.932 -7.613 16.057 1.00 92.62 202 LEU A C 1
ATOM 1563 O O . LEU A 1 202 ? -11.069 -7.277 16.375 1.00 92.62 202 LEU A O 1
ATOM 1567 N N . LEU A 1 203 ? -9.353 -8.705 16.566 1.00 89.88 203 LEU A N 1
ATOM 1568 C CA . LEU A 1 203 ? -10.021 -9.583 17.536 1.00 89.88 203 LEU A CA 1
ATOM 1569 C C . LEU A 1 203 ? -10.350 -8.854 18.847 1.00 89.88 203 LEU A C 1
ATOM 1571 O O . LEU A 1 203 ? -11.423 -9.057 19.418 1.00 89.88 203 LEU A O 1
ATOM 1575 N N . GLY A 1 204 ? -9.447 -7.987 19.314 1.00 87.00 204 GLY A N 1
ATOM 1576 C CA . GLY A 1 204 ? -9.679 -7.124 20.470 1.00 87.00 204 GLY A CA 1
ATOM 1577 C C . GLY A 1 204 ? -10.865 -6.181 20.257 1.00 87.00 204 GLY A C 1
ATOM 1578 O O . GLY A 1 204 ? -11.747 -6.117 21.109 1.00 87.00 204 GLY A O 1
ATOM 1579 N N . LEU A 1 205 ? -10.938 -5.520 19.096 1.00 84.31 205 LEU A N 1
ATOM 1580 C CA . LEU A 1 205 ? -12.059 -4.644 18.733 1.00 84.31 205 LEU A CA 1
ATOM 1581 C C . LEU A 1 205 ? -13.383 -5.409 18.649 1.00 84.31 205 LEU A C 1
ATOM 1583 O O . LEU A 1 205 ? -14.384 -4.946 19.189 1.00 84.31 205 LEU A O 1
ATOM 1587 N N . GLN A 1 206 ? -13.392 -6.596 18.039 1.00 81.56 206 GLN A N 1
ATOM 1588 C CA . GLN A 1 206 ? -14.589 -7.441 17.969 1.00 81.56 206 GLN A CA 1
ATOM 1589 C C . GLN A 1 206 ? -15.056 -7.886 19.359 1.00 81.56 206 GLN A C 1
ATOM 1591 O O . GLN A 1 206 ? -16.251 -7.874 19.649 1.00 81.56 206 GLN A O 1
ATOM 1596 N N . SER A 1 207 ? -14.117 -8.224 20.246 1.00 73.19 207 SER A N 1
ATOM 1597 C CA . SER A 1 207 ? -14.422 -8.610 21.629 1.00 73.19 207 SER A CA 1
ATOM 1598 C C . SER A 1 207 ? -14.975 -7.431 22.436 1.00 73.19 207 SER A C 1
ATOM 1600 O O . SER A 1 207 ? -15.916 -7.610 23.206 1.00 73.19 207 SER A O 1
ATOM 1602 N N . MET A 1 208 ? -14.447 -6.222 22.214 1.00 64.19 208 MET A N 1
ATOM 1603 C CA . MET A 1 208 ? -14.942 -4.986 22.829 1.00 64.19 208 MET A CA 1
ATOM 1604 C C . MET A 1 208 ? -16.313 -4.556 22.279 1.00 64.19 208 MET A C 1
ATOM 1606 O O . MET A 1 208 ? -17.140 -4.049 23.032 1.00 64.19 208 MET A O 1
ATOM 1610 N N . GLY A 1 209 ? -16.592 -4.800 20.994 1.00 50.38 209 GLY A N 1
ATOM 1611 C CA . GLY A 1 209 ? -17.917 -4.596 20.397 1.00 50.38 209 GLY A CA 1
ATOM 1612 C C . GLY A 1 209 ? -18.960 -5.622 20.862 1.00 50.38 209 GLY A C 1
ATOM 1613 O O . GLY A 1 209 ? -20.142 -5.299 20.965 1.00 50.38 209 GLY A O 1
ATOM 1614 N N . ALA A 1 210 ? -18.531 -6.846 21.194 1.00 42.62 210 ALA A N 1
ATOM 1615 C CA . ALA A 1 210 ? -19.386 -7.903 21.740 1.00 42.62 210 ALA A CA 1
ATOM 1616 C C . ALA A 1 210 ? -19.673 -7.736 23.242 1.00 42.62 210 ALA A C 1
ATOM 1618 O O . ALA A 1 210 ? -20.718 -8.183 23.728 1.00 42.62 210 ALA A O 1
ATOM 1619 N N . THR A 1 211 ? -18.800 -7.055 23.987 1.00 40.78 211 THR A N 1
ATOM 1620 C CA . THR A 1 211 ? -19.159 -6.532 25.304 1.00 40.78 211 THR A CA 1
ATOM 1621 C C . THR A 1 211 ? -20.130 -5.376 25.115 1.00 40.78 211 THR A C 1
ATOM 1623 O O . THR A 1 211 ? -19.731 -4.218 25.028 1.00 40.78 211 THR A O 1
ATOM 1626 N N . LYS A 1 212 ? -21.438 -5.683 25.092 1.00 42.72 212 LYS A N 1
ATOM 1627 C CA . LYS A 1 212 ? -22.459 -4.707 25.498 1.00 42.72 212 LYS A CA 1
ATOM 1628 C C . LYS A 1 212 ? -21.898 -3.990 26.717 1.00 42.72 212 LYS A C 1
ATOM 1630 O O . LYS A 1 212 ? -21.521 -4.677 27.668 1.00 42.72 212 LYS A O 1
ATOM 1635 N N . ALA A 1 213 ? -21.820 -2.658 26.673 1.00 47.16 213 ALA A N 1
ATOM 1636 C CA . ALA A 1 213 ? -21.538 -1.874 27.863 1.00 47.16 213 ALA A CA 1
ATOM 1637 C C . ALA A 1 213 ? -22.443 -2.434 28.959 1.00 47.16 213 ALA A C 1
ATOM 1639 O O . ALA A 1 213 ? -23.671 -2.362 28.847 1.00 47.16 213 ALA A O 1
ATOM 1640 N N . LEU A 1 214 ? -21.844 -3.116 29.939 1.00 51.66 214 LEU A N 1
ATOM 1641 C CA . LEU A 1 214 ? -22.605 -3.637 31.062 1.00 51.66 214 LEU A CA 1
ATOM 1642 C C . LEU A 1 214 ? -23.362 -2.426 31.622 1.00 51.66 214 LEU A C 1
ATOM 1644 O O . LEU A 1 214 ? -22.768 -1.344 31.690 1.00 51.66 214 LEU A O 1
ATOM 1648 N N . PRO A 1 215 ? -24.659 -2.538 31.944 1.00 57.94 215 PRO A N 1
ATOM 1649 C CA . PRO A 1 215 ? -25.361 -1.458 32.624 1.00 57.94 215 PRO A CA 1
ATOM 1650 C C . PRO A 1 215 ? -24.497 -0.961 33.790 1.00 57.94 215 PRO A C 1
ATOM 1652 O O . PRO A 1 215 ? -23.820 -1.773 34.417 1.00 57.94 215 PRO A O 1
ATOM 1655 N N . LEU A 1 216 ? -24.473 0.344 34.073 1.00 54.88 216 LEU A N 1
ATOM 1656 C CA . LEU A 1 216 ? -23.576 0.928 35.087 1.00 54.88 216 LEU A CA 1
ATOM 1657 C C . LEU A 1 216 ? -23.640 0.191 36.444 1.00 54.88 216 LEU A C 1
ATOM 1659 O O . LEU A 1 216 ? -22.613 0.021 37.096 1.00 54.88 216 LEU A O 1
ATOM 1663 N N . GLY A 1 217 ? -24.812 -0.345 36.807 1.00 57.22 217 GLY A N 1
ATOM 1664 C CA . GLY A 1 217 ? -25.026 -1.199 37.985 1.00 57.22 217 GLY A CA 1
ATOM 1665 C C . GLY A 1 217 ? -24.471 -2.633 37.899 1.00 57.22 217 GLY A C 1
ATOM 1666 O O . GLY A 1 217 ? -24.755 -3.447 38.768 1.00 57.22 217 GLY A O 1
ATOM 1667 N N . GLN A 1 218 ? -23.723 -2.981 36.852 1.00 59.53 218 GLN A N 1
ATOM 1668 C CA . GLN A 1 218 ? -23.049 -4.275 36.657 1.00 59.53 218 GLN A CA 1
ATOM 1669 C C . GLN A 1 218 ? -21.569 -4.121 36.260 1.00 59.53 218 GLN A C 1
ATOM 1671 O O . GLN A 1 218 ? -20.846 -5.115 36.211 1.00 59.53 218 GLN A O 1
ATOM 1676 N N . GLN A 1 219 ? -21.101 -2.901 35.971 1.00 68.62 219 GLN A N 1
ATOM 1677 C CA . GLN A 1 219 ? -19.688 -2.633 35.695 1.00 68.62 219 GLN A CA 1
ATOM 1678 C C . GLN A 1 219 ? -18.908 -2.557 37.001 1.00 68.62 219 GLN A C 1
ATOM 1680 O O . GLN A 1 219 ? -19.318 -1.840 37.906 1.00 68.62 219 GLN A O 1
ATOM 1685 N N . GLN A 1 220 ? -17.766 -3.237 37.093 1.00 78.44 220 GLN A N 1
ATOM 1686 C CA . GLN A 1 220 ? -16.796 -2.943 38.149 1.00 78.44 220 GLN A CA 1
ATOM 1687 C C . GLN A 1 220 ? -16.172 -1.572 37.888 1.00 78.44 220 GLN A C 1
ATOM 1689 O O . GLN A 1 220 ? -15.882 -1.223 36.742 1.00 78.44 220 GLN A O 1
ATOM 1694 N N . TRP A 1 221 ? -15.978 -0.781 38.941 1.00 80.56 221 TRP A N 1
ATOM 1695 C CA . TRP A 1 221 ? -15.367 0.533 38.786 1.00 80.56 221 TRP A CA 1
ATOM 1696 C C . TRP A 1 221 ? -13.865 0.409 38.517 1.00 80.56 221 TRP A C 1
ATOM 1698 O O . TRP A 1 221 ? -13.160 -0.402 39.116 1.00 80.56 221 TRP A O 1
ATOM 1708 N N . THR A 1 222 ? -13.361 1.266 37.635 1.00 84.00 222 THR A N 1
ATOM 1709 C CA . THR A 1 222 ? -11.930 1.540 37.494 1.00 84.00 222 THR A CA 1
ATOM 1710 C C . THR A 1 222 ? -11.698 3.029 37.689 1.00 84.00 222 THR A C 1
ATOM 1712 O O . THR A 1 222 ? -12.617 3.838 37.552 1.00 84.00 222 THR A O 1
ATOM 1715 N N . TYR A 1 223 ? -10.462 3.409 38.006 1.00 81.25 223 TYR A N 1
ATOM 1716 C CA . TYR A 1 223 ? -10.101 4.816 38.174 1.00 81.25 223 TYR A CA 1
ATOM 1717 C C . TYR A 1 223 ? -10.439 5.649 36.924 1.00 81.25 223 TYR A C 1
ATOM 1719 O O . TYR A 1 223 ? -10.981 6.743 37.034 1.00 81.25 223 TYR A O 1
ATOM 1727 N N . GLU A 1 224 ? -10.190 5.097 35.735 1.00 81.19 224 GLU A N 1
ATOM 1728 C CA . GLU A 1 224 ? -10.486 5.743 34.451 1.00 81.19 224 GLU A CA 1
ATOM 1729 C C . GLU A 1 224 ? -11.993 5.907 34.224 1.00 81.19 224 GLU A C 1
ATOM 1731 O O . GLU A 1 224 ? -12.438 6.992 33.859 1.00 81.19 224 GLU A O 1
ATOM 1736 N N . LEU A 1 225 ? -12.792 4.875 34.523 1.00 82.69 225 LEU A N 1
ATOM 1737 C CA . LEU A 1 225 ? -14.251 4.946 34.398 1.00 82.69 225 LEU A CA 1
ATOM 1738 C C . LEU A 1 225 ? -14.864 5.980 35.351 1.00 82.69 225 LEU A C 1
ATOM 1740 O O . LEU A 1 225 ? -15.815 6.665 34.981 1.00 82.69 225 LEU A O 1
ATOM 1744 N N . LEU A 1 226 ? -14.306 6.133 36.554 1.00 84.38 226 LEU A N 1
ATOM 1745 C CA . LEU A 1 226 ? -14.739 7.157 37.507 1.00 84.38 226 LEU A CA 1
ATOM 1746 C C . LEU A 1 226 ? -14.406 8.573 37.026 1.00 84.38 226 LEU A C 1
ATOM 1748 O O . LEU A 1 226 ? -15.239 9.468 37.163 1.00 84.38 226 LEU A O 1
ATOM 1752 N N . LEU A 1 227 ? -13.227 8.775 36.430 1.00 84.94 227 LEU A N 1
ATOM 1753 C CA . LEU A 1 227 ? -12.865 10.060 35.827 1.00 84.94 227 LEU A CA 1
ATOM 1754 C C . LEU A 1 227 ? -13.796 10.413 34.669 1.00 84.94 227 LEU A C 1
ATOM 1756 O O . LEU A 1 227 ? -14.375 11.496 34.669 1.00 84.94 227 LEU A O 1
ATOM 1760 N N . SER A 1 228 ? -14.008 9.483 33.735 1.00 80.06 228 SER A N 1
ATOM 1761 C CA . SER A 1 228 ? -14.908 9.703 32.601 1.00 80.06 228 SER A CA 1
ATOM 1762 C C . SER A 1 228 ? -16.350 9.972 33.044 1.00 80.06 228 SER A C 1
ATOM 1764 O O . SER A 1 228 ? -17.022 10.815 32.453 1.00 80.06 228 SER A O 1
ATOM 1766 N N . ALA A 1 229 ? -16.826 9.310 34.104 1.00 82.56 229 ALA A N 1
ATOM 1767 C CA . ALA A 1 229 ? -18.153 9.567 34.658 1.00 82.56 229 ALA A CA 1
ATOM 1768 C C . ALA A 1 229 ? -18.276 10.978 35.264 1.00 82.56 229 ALA A C 1
ATOM 1770 O O . ALA A 1 229 ? -19.286 11.645 35.050 1.00 82.56 229 ALA A O 1
ATOM 1771 N N . LEU A 1 230 ? -17.260 11.455 35.991 1.00 81.31 230 LEU A N 1
ATOM 1772 C CA . LEU A 1 230 ? -17.246 12.809 36.561 1.00 81.31 230 LEU A CA 1
ATOM 1773 C C . LEU A 1 230 ? -17.110 13.892 35.487 1.00 81.31 230 LEU A C 1
ATOM 1775 O O . LEU A 1 230 ? -17.804 14.903 35.550 1.00 81.31 230 LEU A O 1
ATOM 1779 N N . GLU A 1 231 ? -16.296 13.664 34.460 1.00 80.31 231 GLU A N 1
ATOM 1780 C CA . GLU A 1 231 ? -16.209 14.566 33.306 1.00 80.31 231 GLU A CA 1
ATOM 1781 C C . GLU A 1 231 ? -17.561 14.675 32.578 1.00 80.31 231 GLU A C 1
ATOM 1783 O O . GLU A 1 231 ? -17.991 15.774 32.225 1.00 80.31 231 GLU A O 1
ATOM 1788 N N . ALA A 1 232 ? -18.296 13.564 32.441 1.00 77.62 232 ALA A N 1
ATOM 1789 C CA . ALA A 1 232 ? -19.656 13.564 31.896 1.00 77.62 232 ALA A CA 1
ATOM 1790 C C . ALA A 1 232 ? -20.677 14.294 32.795 1.00 77.62 232 ALA A C 1
ATOM 1792 O O . ALA A 1 232 ? -21.687 14.792 32.301 1.00 77.62 232 ALA A O 1
ATOM 1793 N N . MET A 1 233 ? -20.402 14.401 34.100 1.00 80.88 233 MET A N 1
ATOM 1794 C CA . MET A 1 233 ? -21.163 15.202 35.070 1.00 80.88 233 MET A CA 1
ATOM 1795 C C . MET A 1 233 ? -20.685 16.667 35.151 1.00 80.88 233 MET A C 1
ATOM 1797 O O . MET A 1 233 ? -21.075 17.385 36.068 1.00 80.88 233 MET A O 1
ATOM 1801 N N . ALA A 1 234 ? -19.887 17.119 34.175 1.00 81.81 234 ALA A N 1
ATOM 1802 C CA . ALA A 1 234 ? -19.370 18.481 34.027 1.00 81.81 234 ALA A CA 1
ATOM 1803 C C . ALA A 1 234 ? -18.320 18.928 35.063 1.00 81.81 234 ALA A C 1
ATOM 1805 O O . ALA A 1 234 ? -18.043 20.124 35.175 1.00 81.81 234 ALA A O 1
ATOM 1806 N N . TYR A 1 235 ? -17.679 17.991 35.767 1.00 80.31 235 TYR A N 1
ATOM 1807 C CA . TYR A 1 235 ? -16.487 18.298 36.559 1.00 80.31 235 TYR A CA 1
ATOM 1808 C C . TYR A 1 235 ? -15.278 18.539 35.649 1.00 80.31 235 TYR A C 1
ATOM 1810 O O . TYR A 1 235 ? -15.094 17.858 34.636 1.00 80.31 235 TYR A O 1
ATOM 1818 N N . GLN A 1 236 ? -14.407 19.484 36.014 1.00 85.38 236 GLN A N 1
ATOM 1819 C CA . GLN A 1 236 ? -13.155 19.678 35.277 1.00 85.38 236 GLN A CA 1
ATOM 1820 C C . GLN A 1 236 ? -12.203 18.496 35.505 1.00 85.38 236 GLN A C 1
ATOM 1822 O O . GLN A 1 236 ? -12.140 17.944 36.597 1.00 85.38 236 GLN A O 1
ATOM 1827 N N . VAL A 1 237 ? -11.380 18.148 34.512 1.00 79.69 237 VAL A N 1
ATOM 1828 C CA . VAL A 1 237 ? -10.434 17.010 34.585 1.00 79.69 237 VAL A CA 1
ATOM 1829 C C . VAL A 1 237 ? -9.536 17.061 35.833 1.00 79.69 237 VAL A C 1
ATOM 1831 O O . VAL A 1 237 ? -9.273 16.044 36.476 1.00 79.69 237 VAL A O 1
ATOM 1834 N N . SER A 1 238 ? -9.042 18.248 36.195 1.00 85.94 238 SER A N 1
ATOM 1835 C CA . SER A 1 238 ? -8.218 18.447 37.395 1.00 85.94 238 SER A CA 1
ATOM 1836 C C . SER A 1 238 ? -8.999 18.236 38.690 1.00 85.94 238 SER A C 1
ATOM 1838 O O . SER A 1 238 ? -8.453 17.710 39.654 1.00 85.94 238 SER A O 1
ATOM 1840 N N . GLU A 1 239 ? -10.270 18.620 38.700 1.00 84.94 239 GLU A N 1
ATOM 1841 C CA . GLU A 1 239 ? -11.181 18.489 39.834 1.00 84.94 239 GLU A CA 1
ATOM 1842 C C . GLU A 1 239 ? -11.616 17.029 40.010 1.00 84.94 239 GLU A C 1
ATOM 1844 O O . GLU A 1 239 ? -11.461 16.467 41.091 1.00 84.94 239 GLU A O 1
ATOM 1849 N N . ALA A 1 240 ? -12.011 16.362 38.922 1.00 84.38 240 ALA A N 1
ATOM 1850 C CA . ALA A 1 240 ? -12.359 14.945 38.903 1.00 84.38 240 ALA A CA 1
ATOM 1851 C C . ALA A 1 240 ? -11.229 14.068 39.468 1.00 84.38 240 ALA A C 1
ATOM 1853 O O . ALA A 1 240 ? -11.476 13.182 40.284 1.00 84.38 240 ALA A O 1
ATOM 1854 N N . LYS A 1 241 ? -9.964 14.350 39.123 1.00 87.31 241 LYS A N 1
ATOM 1855 C CA . LYS A 1 241 ? -8.803 13.631 39.683 1.00 87.31 241 LYS A CA 1
ATOM 1856 C C . LYS A 1 241 ? -8.684 13.764 41.195 1.00 87.31 241 LYS A C 1
ATOM 1858 O O . LYS A 1 241 ? -8.379 12.774 41.861 1.00 87.31 241 LYS A O 1
ATOM 1863 N N . VAL A 1 242 ? -8.919 14.963 41.725 1.00 86.56 242 VAL A N 1
ATOM 1864 C CA . VAL A 1 242 ? -8.870 15.233 43.169 1.00 86.56 242 VAL A CA 1
ATOM 1865 C C . VAL A 1 242 ? -10.021 14.525 43.880 1.00 86.56 242 VAL A C 1
ATOM 1867 O O . VAL A 1 242 ? -9.789 13.841 44.877 1.00 86.56 242 VAL A O 1
ATOM 1870 N N . ILE A 1 243 ? -11.231 14.621 43.327 1.00 85.75 243 ILE A N 1
ATOM 1871 C CA . ILE A 1 243 ? -12.443 13.991 43.859 1.00 85.75 243 ILE A CA 1
ATOM 1872 C C . ILE A 1 243 ? -12.279 12.465 43.921 1.00 85.75 243 ILE A C 1
ATOM 1874 O O . ILE A 1 243 ? -12.476 11.858 44.976 1.00 85.75 243 ILE A O 1
ATOM 1878 N N . VAL A 1 244 ? -11.838 11.833 42.825 1.00 85.88 244 VAL A N 1
ATOM 1879 C CA . VAL A 1 244 ? -11.620 10.378 42.801 1.00 85.88 244 VAL A CA 1
ATOM 1880 C C . VAL A 1 244 ? -10.527 9.990 43.788 1.00 85.88 244 VAL A C 1
ATOM 1882 O O . VAL A 1 244 ? -10.752 9.092 44.593 1.00 85.88 244 VAL A O 1
ATOM 1885 N N . ALA A 1 245 ? -9.380 10.683 43.795 1.00 85.56 245 ALA A N 1
ATOM 1886 C CA . ALA A 1 245 ? -8.271 10.388 44.708 1.00 85.56 245 ALA A CA 1
ATOM 1887 C C . ALA A 1 245 ? -8.687 10.448 46.188 1.00 85.56 245 ALA A C 1
ATOM 1889 O O . ALA A 1 245 ? -8.257 9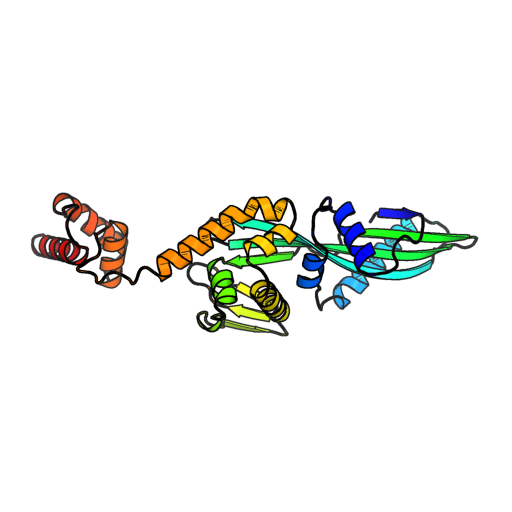.614 46.985 1.00 85.56 245 ALA A O 1
ATOM 1890 N N . ARG A 1 246 ? -9.557 11.398 46.550 1.00 84.31 246 ARG A N 1
ATOM 1891 C CA . ARG A 1 246 ? -10.104 11.538 47.906 1.00 84.31 246 ARG A CA 1
ATOM 1892 C C . ARG A 1 246 ? -11.087 10.425 48.262 1.00 84.31 246 ARG A C 1
ATOM 1894 O O . ARG A 1 246 ? -11.164 10.033 49.425 1.00 84.31 246 ARG A O 1
ATOM 1901 N N . ALA A 1 247 ? -11.831 9.925 47.281 1.00 83.56 247 ALA A N 1
ATOM 1902 C CA . ALA A 1 247 ? -12.829 8.885 47.474 1.00 83.56 247 ALA A CA 1
ATOM 1903 C C . ALA A 1 247 ? -12.251 7.462 47.460 1.00 83.56 247 ALA A C 1
ATOM 1905 O O . ALA A 1 247 ? -12.832 6.599 48.113 1.00 83.56 247 ALA A O 1
ATOM 1906 N N . VAL A 1 248 ? -11.111 7.219 46.791 1.00 82.94 248 VAL A N 1
ATOM 1907 C CA . VAL A 1 248 ? -10.468 5.888 46.679 1.00 82.94 248 VAL A CA 1
ATOM 1908 C C . VAL A 1 248 ? -10.394 5.115 48.006 1.00 82.94 248 VAL A C 1
ATOM 1910 O O . VAL A 1 248 ? -10.736 3.935 47.992 1.00 82.94 248 VAL A O 1
ATOM 1913 N N . PRO A 1 249 ? -10.026 5.713 49.161 1.00 83.81 249 PRO A N 1
ATOM 1914 C CA . PRO A 1 249 ? -9.966 4.987 50.436 1.00 83.81 249 PRO A CA 1
ATOM 1915 C C . PRO A 1 249 ? -11.307 4.400 50.906 1.00 83.81 249 PRO A C 1
ATOM 1917 O O . PRO A 1 249 ? -11.325 3.510 51.753 1.00 83.81 249 PRO A O 1
ATOM 1920 N N . TYR A 1 250 ? -12.423 4.909 50.383 1.00 82.00 250 TYR A N 1
ATOM 1921 C CA . TYR A 1 250 ? -13.782 4.505 50.740 1.00 82.00 250 TYR A CA 1
ATOM 1922 C C . TYR A 1 250 ? -14.423 3.578 49.698 1.00 82.00 250 TYR A C 1
ATOM 1924 O O . TYR A 1 250 ? -15.538 3.099 49.917 1.00 82.00 250 TYR A O 1
ATOM 1932 N N . LEU A 1 251 ? -13.734 3.319 48.582 1.00 83.56 251 LEU A N 1
ATOM 1933 C CA . LEU A 1 251 ? -14.199 2.430 47.525 1.00 83.56 251 LEU A CA 1
ATOM 1934 C C . LEU A 1 251 ? -13.736 0.996 47.791 1.00 83.56 251 LEU A C 1
ATOM 1936 O O . LEU A 1 251 ? -12.589 0.750 48.164 1.00 83.56 251 LEU A O 1
ATOM 1940 N N . ARG A 1 252 ? -14.627 0.029 47.578 1.00 82.94 252 ARG A N 1
ATOM 1941 C CA . ARG A 1 252 ? -14.317 -1.401 47.694 1.00 82.94 252 ARG A CA 1
ATOM 1942 C C . ARG A 1 252 ? -14.223 -2.033 46.315 1.00 82.94 252 ARG A C 1
ATOM 1944 O O . ARG A 1 252 ? -14.993 -1.686 45.429 1.00 82.94 252 ARG A O 1
ATOM 1951 N N . ALA A 1 253 ? -13.314 -2.987 46.143 1.00 75.44 253 ALA A N 1
ATOM 1952 C CA . ALA A 1 253 ? -13.066 -3.636 44.853 1.00 75.44 253 ALA A CA 1
ATOM 1953 C C . ALA A 1 253 ? -14.266 -4.439 44.304 1.00 75.44 253 ALA A C 1
ATOM 1955 O O . ALA A 1 253 ? -14.306 -4.741 43.117 1.00 75.44 253 ALA A O 1
ATOM 1956 N N . ASP A 1 254 ? -15.233 -4.789 45.153 1.00 78.31 254 ASP A N 1
ATOM 1957 C CA . ASP A 1 254 ? -16.461 -5.505 44.797 1.00 78.31 254 ASP A CA 1
ATOM 1958 C C . ASP A 1 254 ? -17.631 -4.578 44.421 1.00 78.31 254 ASP A C 1
ATOM 1960 O O . ASP A 1 254 ? -18.687 -5.063 44.018 1.00 78.31 254 ASP A O 1
ATOM 1964 N N . GLN A 1 255 ? -17.463 -3.256 44.532 1.00 82.19 255 GLN A N 1
ATOM 1965 C CA . GLN A 1 255 ? -18.504 -2.292 44.181 1.00 82.19 255 GLN A CA 1
ATOM 1966 C C . GLN A 1 255 ? -18.691 -2.166 42.670 1.00 82.19 255 GLN A C 1
ATOM 1968 O O . GLN A 1 255 ? -17.756 -2.285 41.873 1.00 82.19 255 GLN A O 1
ATOM 1973 N N . THR A 1 256 ? -19.922 -1.848 42.286 1.00 84.06 256 THR A N 1
ATOM 1974 C CA . THR A 1 256 ? -20.233 -1.450 40.916 1.00 84.06 256 THR A CA 1
ATOM 1975 C C . THR A 1 256 ? -19.818 0.006 40.674 1.00 84.06 256 THR A C 1
ATOM 1977 O O . THR A 1 256 ? -19.601 0.772 41.617 1.00 84.06 256 THR A O 1
ATOM 1980 N N . LEU A 1 257 ? -19.711 0.414 39.410 1.00 80.00 257 LEU A N 1
ATOM 1981 C CA . LEU A 1 257 ? -19.420 1.791 39.015 1.00 80.00 257 LEU A CA 1
ATOM 1982 C C . LEU A 1 257 ? -20.473 2.765 39.546 1.00 80.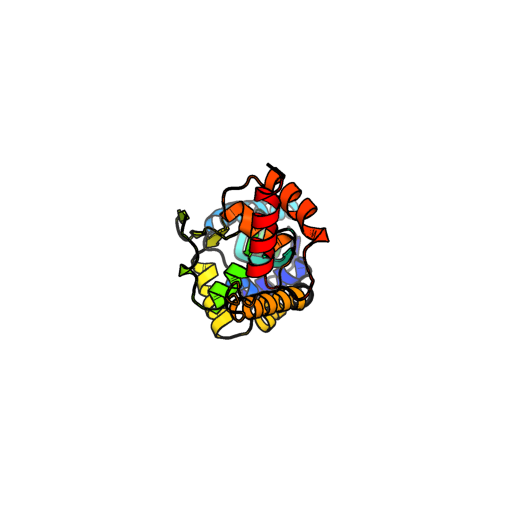00 257 LEU A C 1
ATOM 1984 O O . LEU A 1 257 ? -20.122 3.836 40.035 1.00 80.00 257 LEU A O 1
ATOM 1988 N N . GLU A 1 258 ? -21.748 2.376 39.523 1.00 80.56 258 GLU A N 1
ATOM 1989 C CA . GLU A 1 258 ? -22.830 3.183 40.089 1.00 80.56 258 GLU A CA 1
ATOM 1990 C C . GLU A 1 258 ? -22.683 3.365 41.609 1.00 80.56 258 GLU A C 1
ATOM 1992 O O . GLU A 1 258 ? -22.805 4.485 42.116 1.00 80.56 258 GLU A O 1
ATOM 1997 N N . ASP A 1 259 ? -22.363 2.293 42.341 1.00 83.12 259 ASP A N 1
ATOM 1998 C CA . ASP A 1 259 ? -22.144 2.368 43.790 1.00 83.12 259 ASP A CA 1
ATOM 1999 C C . ASP A 1 259 ? -20.929 3.237 44.130 1.00 83.12 259 ASP A C 1
ATOM 2001 O O . ASP A 1 259 ? -20.983 4.049 45.057 1.00 83.12 259 ASP A O 1
ATOM 2005 N N . ALA A 1 260 ? -19.850 3.119 43.353 1.00 85.44 260 ALA A N 1
ATOM 2006 C CA . ALA A 1 260 ? -18.648 3.925 43.523 1.00 85.44 260 ALA A CA 1
ATOM 2007 C C . ALA A 1 260 ? -18.907 5.420 43.263 1.00 85.44 260 ALA A C 1
ATOM 2009 O O . ALA A 1 260 ? -18.477 6.265 44.051 1.00 85.44 260 ALA A O 1
ATOM 2010 N N . ILE A 1 261 ? -19.678 5.762 42.223 1.00 84.31 261 ILE A N 1
ATOM 2011 C CA . ILE A 1 261 ? -20.110 7.144 41.953 1.00 84.31 261 ILE A CA 1
ATOM 2012 C C . ILE A 1 261 ? -20.976 7.675 43.102 1.00 84.31 261 ILE A C 1
ATOM 2014 O O . ILE A 1 261 ? -20.784 8.805 43.553 1.00 84.31 261 ILE A O 1
ATOM 2018 N N . ARG A 1 262 ? -21.894 6.861 43.636 1.00 84.25 262 ARG A N 1
ATOM 2019 C CA . ARG A 1 262 ? -22.728 7.253 44.781 1.00 84.25 262 ARG A CA 1
ATOM 2020 C C . ARG A 1 262 ? -21.880 7.575 46.014 1.00 84.25 262 ARG A C 1
ATOM 2022 O O . ARG A 1 262 ? -22.146 8.573 46.681 1.00 84.25 262 ARG A O 1
ATOM 2029 N N . VAL A 1 263 ? -20.852 6.775 46.299 1.00 84.62 263 VAL A N 1
ATOM 2030 C CA . VAL A 1 263 ? -19.910 7.022 47.406 1.00 84.62 263 VAL A CA 1
ATOM 2031 C C . VAL A 1 263 ? -19.114 8.310 47.184 1.00 84.62 263 VAL A C 1
ATOM 2033 O O . VAL A 1 263 ? -18.960 9.096 48.119 1.00 84.62 263 VAL A O 1
ATOM 2036 N N . ILE A 1 264 ? -18.655 8.565 45.955 1.00 85.50 264 ILE A N 1
ATOM 2037 C CA . ILE A 1 264 ? -17.960 9.809 45.593 1.00 85.50 264 ILE A CA 1
ATOM 2038 C C . ILE A 1 264 ? -18.843 11.032 45.872 1.00 85.50 264 ILE A C 1
ATOM 2040 O O . ILE A 1 264 ? -18.435 11.930 46.607 1.00 85.50 264 ILE A O 1
ATOM 2044 N N . LEU A 1 265 ? -20.076 11.042 45.359 1.00 82.44 265 LEU A N 1
ATOM 2045 C CA . LEU A 1 265 ? -21.000 12.172 45.512 1.00 82.44 265 LEU A CA 1
ATOM 2046 C C . LEU A 1 265 ? -21.413 12.405 46.977 1.00 82.44 265 LEU A C 1
ATOM 2048 O O . LEU A 1 265 ? -21.591 13.547 47.407 1.00 82.44 265 LEU A O 1
ATOM 2052 N N . GLN A 1 266 ? -21.529 11.335 47.770 1.00 80.00 266 GLN A N 1
ATOM 2053 C CA . GLN A 1 266 ? -21.802 11.424 49.209 1.00 80.00 266 GLN A CA 1
ATOM 2054 C C . GLN A 1 266 ? -20.623 11.977 50.021 1.00 80.00 266 GLN A C 1
ATOM 2056 O O . GLN A 1 266 ? -20.837 12.568 51.080 1.00 80.00 266 GLN A O 1
ATOM 2061 N N . ASN A 1 267 ? -19.387 11.776 49.560 1.00 72.25 267 ASN A N 1
ATOM 2062 C CA . ASN A 1 267 ? -18.196 12.310 50.220 1.00 72.25 267 ASN A CA 1
ATOM 2063 C C . ASN A 1 267 ? -17.950 13.781 49.865 1.00 72.25 267 ASN A C 1
ATOM 2065 O O . ASN A 1 267 ? -17.523 14.540 50.734 1.00 72.25 267 ASN A O 1
ATOM 2069 N N . GLU A 1 268 ? -18.288 14.201 48.644 1.00 68.75 268 GLU A N 1
ATOM 2070 C CA . GLU A 1 268 ? -18.265 15.615 48.245 1.00 68.75 268 GLU A CA 1
ATOM 2071 C C . GLU A 1 268 ? -19.274 16.451 49.051 1.00 68.75 268 GLU A C 1
ATOM 2073 O O . GLU A 1 268 ? -18.930 17.498 49.590 1.00 68.75 268 GLU A O 1
ATOM 2078 N N . THR A 1 269 ? -20.494 15.945 49.260 1.00 56.81 269 THR A N 1
ATOM 2079 C CA . THR A 1 269 ? -21.531 16.654 50.042 1.00 56.81 269 THR A CA 1
ATOM 2080 C C . THR A 1 269 ? -21.264 16.729 51.549 1.00 56.81 269 THR A C 1
ATOM 2082 O O . THR A 1 269 ? -21.889 17.534 52.233 1.00 56.81 269 THR A O 1
ATOM 2085 N N . LYS A 1 270 ? -20.344 15.923 52.091 1.00 52.59 270 LYS A N 1
ATOM 2086 C CA . LYS A 1 270 ? -19.935 15.977 53.510 1.00 52.59 270 LYS A CA 1
ATOM 2087 C C . LYS A 1 270 ? -18.687 16.828 53.756 1.00 52.59 270 LYS A C 1
ATOM 2089 O O . LYS A 1 270 ? -18.308 17.015 54.910 1.00 52.59 270 LYS A O 1
ATOM 2094 N N . GLY A 1 271 ? -18.023 17.281 52.693 1.00 49.91 271 GLY A N 1
ATOM 2095 C CA . GLY A 1 271 ? -16.767 18.027 52.751 1.00 49.91 271 GLY A CA 1
ATOM 2096 C C . GLY A 1 271 ? -16.882 19.517 52.420 1.00 49.91 271 GLY A C 1
ATOM 2097 O O . GLY A 1 271 ? -15.829 20.140 52.274 1.00 49.91 271 GLY A O 1
ATOM 2098 N N . GLY A 1 272 ? -18.104 20.044 52.279 1.00 39.53 272 GLY A N 1
ATOM 2099 C CA . GLY A 1 272 ? -18.419 21.456 52.023 1.00 39.53 272 GLY A CA 1
ATOM 2100 C C . GLY A 1 272 ? -19.063 22.148 53.216 1.00 39.53 272 GLY A C 1
ATOM 2101 O O . GLY A 1 272 ? -19.805 21.466 53.959 1.00 39.53 272 GLY A O 1
#

Foldseek 3Di:
DDKAFAQQDDDQVSVQCVQCVVVVQNQAAPVVQVLVPDPVVVVQVVQLVVVVLVVCCVPDDANKDWDWDKDWTWQWFWDWDDPWQTKIKIWTWIKIWIWTWIDHPPDITTIIDIDTTDDTDIAIGGLVNVLCLLVVNNVVWDFPDDDDQWTWTDDPRDDIHIDGNSSSVVSSVVCVPDPQLVVLCNSPPSSPVCSVVSVVVSVVVVVVVVPPPDPQQPAFDDLVLQLVVVVVVVDDSVRSNVLSVVQVVVDDRPGGNVVSNVSSVVVVVVPD